Protein 3T6K (pdb70)

B-factor: mean 27.53, std 13.45, range [8.25, 126.1]

Radius of gyration: 18.32 Å; Cα contacts (8 Å, |Δi|>4): 456; chains: 2; bounding box: 43×49×42 Å

Foldseek 3Di:
DAAEEEEAAQDPVLLCLCVLSVVVVHDYHYDQALVRVVVVCVVPPHQEYEYAQPGPPHGRLVSLLVLCPDPVRVLRAYEEAEPPDPVVQVSCVVSPHPYYAYPVGDSVVSSVVVVVSSVD/DAFEEEEAAQPCVLVCLCVLVVVVVYHYHYHQALVVVVVVCVVPPGQAYEAEQQGPPHGRLVSLLVLCPDPVNVLRAYEEEEPPDPVSQVSNVVSPHPYYAYPVGDSVVSVVVVCVSSVD

Structure (mmCIF, N/CA/C/O backbone):
data_3T6K
#
_entry.id   3T6K
#
_cell.length_a   106.503
_cell.length_b   106.503
_cell.length_c   137.984
_cell.angle_alpha   90.000
_cell.angle_beta   90.000
_cell.angle_gamma   120.000
#
_symmetry.space_group_name_H-M   'P 61 2 2'
#
loop_
_entity.id
_entity.type
_entity.pdbx_description
1 polymer 'Response regulator receiver'
2 non-polymer 'SULFATE ION'
3 non-polymer 1,2-ETHANEDIOL
4 water water
#
loop_
_atom_site.group_PDB
_atom_site.id
_atom_site.type_symbol
_atom_site.label_atom_id
_atom_site.label_alt_id
_atom_site.label_comp_id
_atom_site.label_asym_id
_atom_site.label_entity_id
_atom_site.label_seq_id
_atom_site.pdbx_PDB_ins_code
_atom_site.Cartn_x
_atom_site.Cartn_y
_atom_site.Cartn_z
_atom_site.occupancy
_atom_site.B_iso_or_equiv
_atom_site.auth_seq_id
_atom_site.auth_comp_id
_atom_site.auth_asym_id
_atom_site.auth_atom_id
_atom_site.pdbx_PDB_model_num
ATOM 1 N N . LYS A 1 3 ? 18.982 20.878 73.182 1.00 50.94 2 LYS A N 1
ATOM 2 C CA . LYS A 1 3 ? 18.826 22.027 74.077 1.00 49.06 2 LYS A CA 1
ATOM 3 C C . LYS A 1 3 ? 19.697 23.228 73.610 1.00 48.58 2 LYS A C 1
ATOM 4 O O . LYS A 1 3 ? 20.810 22.995 73.129 1.00 47.73 2 LYS A O 1
ATOM 6 N N . PRO A 1 4 ? 19.216 24.503 73.727 1.00 42.12 3 PRO A N 1
ATOM 7 C CA . PRO A 1 4 ? 20.042 25.656 73.289 1.00 39.65 3 PRO A CA 1
ATOM 8 C C . PRO A 1 4 ? 21.302 25.810 74.145 1.00 37.80 3 PRO A C 1
ATOM 9 O O . PRO A 1 4 ? 21.198 25.844 75.373 1.00 35.82 3 PRO A O 1
ATOM 13 N N . HIS A 1 5 ? 22.491 25.881 73.497 1.00 30.89 4 HIS A N 1
ATOM 14 C CA A HIS A 1 5 ? 23.733 26.004 74.251 0.50 29.03 4 HIS A CA 1
ATOM 15 C CA B HIS A 1 5 ? 23.764 25.961 74.210 0.50 29.23 4 HIS A CA 1
ATOM 16 C C . HIS A 1 5 ? 24.673 27.083 73.697 1.00 27.55 4 HIS A C 1
ATOM 17 O O . HIS A 1 5 ? 25.745 27.268 74.264 1.00 24.85 4 HIS A O 1
ATOM 30 N N . THR A 1 6 ? 24.292 27.806 72.606 1.00 20.70 5 THR A N 1
ATOM 31 C CA . THR A 1 6 ? 25.195 28.828 72.028 1.00 18.96 5 THR A CA 1
ATOM 32 C C . THR A 1 6 ? 24.787 30.273 72.330 1.00 19.74 5 THR A C 1
ATOM 33 O O . THR A 1 6 ? 23.693 30.710 71.970 1.00 19.91 5 THR A O 1
ATOM 37 N N . LEU A 1 7 ? 25.714 31.023 72.940 1.00 15.32 6 LEU A N 1
ATOM 38 C CA . LEU A 1 7 ? 25.525 32.428 73.286 1.00 15.53 6 LEU A CA 1
ATOM 39 C C . LEU A 1 7 ? 26.516 33.304 72.547 1.00 20.81 6 LEU A C 1
ATOM 40 O O . LEU A 1 7 ? 27.675 32.921 72.376 1.00 21.78 6 LEU A O 1
ATOM 45 N N . LEU A 1 8 ? 26.053 34.488 72.124 1.00 16.03 7 LEU A N 1
ATOM 46 C CA . LEU A 1 8 ? 26.900 35.488 71.511 1.00 14.87 7 LEU A CA 1
ATOM 47 C C . LEU A 1 8 ? 26.910 36.726 72.385 1.00 17.65 7 LEU A C 1
ATOM 48 O O . LEU A 1 8 ? 25.887 37.399 72.545 1.00 18.33 7 LEU A O 1
ATOM 53 N N . ILE A 1 9 ? 28.063 37.006 72.968 1.00 14.07 8 ILE A N 1
ATOM 54 C CA . ILE A 1 9 ? 28.294 38.210 73.762 1.00 13.99 8 ILE A CA 1
ATOM 55 C C . ILE A 1 9 ? 28.691 39.324 72.795 1.00 18.63 8 ILE A C 1
ATOM 56 O O . ILE A 1 9 ? 29.597 39.132 71.978 1.00 18.72 8 ILE A O 1
ATOM 61 N N . VAL A 1 10 ? 28.019 40.469 72.873 1.00 15.60 9 VAL A N 1
ATOM 62 C CA . VAL A 1 10 ? 28.348 41.633 72.036 1.00 15.93 9 VAL A CA 1
ATOM 63 C C . VAL A 1 10 ? 28.792 42.711 73.010 1.00 19.44 9 VAL A C 1
ATOM 64 O O . VAL A 1 10 ? 27.963 43.315 73.697 1.00 18.20 9 VAL A O 1
ATOM 68 N N . ASP A 1 11 ? 30.109 42.860 73.155 1.00 17.49 10 ASP A N 1
ATOM 69 C CA . ASP A 1 11 ? 30.683 43.758 74.156 1.00 16.84 10 ASP A CA 1
ATOM 70 C C . ASP A 1 11 ? 32.112 44.111 73.797 1.00 20.67 10 ASP A C 1
ATOM 71 O O . ASP A 1 11 ? 32.914 43.210 73.551 1.00 20.57 10 ASP A O 1
ATOM 76 N N . ASP A 1 12 ? 32.439 45.408 73.818 1.00 17.82 11 ASP A N 1
ATOM 77 C CA . ASP A 1 12 ? 33.791 45.875 73.505 1.00 20.36 11 ASP A CA 1
ATOM 78 C C . ASP A 1 12 ? 34.687 45.890 74.755 1.00 24.75 11 ASP A C 1
ATOM 79 O O . ASP A 1 12 ? 35.902 46.013 74.628 1.00 25.35 11 ASP A O 1
ATOM 84 N N . ASP A 1 13 ? 34.090 45.778 75.959 1.00 20.49 12 ASP A N 1
ATOM 85 C CA . ASP A 1 13 ? 34.853 45.793 77.213 1.00 19.66 12 ASP A CA 1
ATOM 86 C C . ASP A 1 13 ? 35.403 44.382 77.480 1.00 22.63 12 ASP A C 1
ATOM 87 O O . ASP A 1 13 ? 34.627 43.482 77.818 1.00 19.92 12 ASP A O 1
ATOM 92 N N . ASP A 1 14 ? 36.740 44.204 77.358 1.00 19.59 13 ASP A N 1
ATOM 93 C CA . ASP A 1 14 ? 37.380 42.895 77.549 1.00 20.07 13 ASP A CA 1
ATOM 94 C C . ASP A 1 14 ? 37.236 42.366 78.951 1.00 24.04 13 ASP A C 1
ATOM 95 O O . ASP A 1 14 ? 37.016 41.166 79.104 1.00 21.50 13 ASP A O 1
ATOM 100 N N . THR A 1 15 ? 37.340 43.242 79.978 1.00 21.98 14 THR A N 1
ATOM 101 C CA . THR A 1 15 ? 37.257 42.815 81.385 1.00 22.04 14 THR A CA 1
ATOM 102 C C . THR A 1 15 ? 35.890 42.180 81.655 1.00 24.35 14 THR A C 1
ATOM 103 O O . THR A 1 15 ? 35.836 41.073 82.182 1.00 23.77 14 THR A O 1
ATOM 107 N N . VAL A 1 16 ? 34.807 42.869 81.283 1.00 20.09 15 VAL A N 1
ATOM 108 C CA . VAL A 1 16 ? 33.432 42.402 81.480 1.00 18.51 15 VAL A CA 1
ATOM 109 C C . VAL A 1 16 ? 33.151 41.153 80.592 1.00 20.67 15 VAL A C 1
ATOM 110 O O . VAL A 1 16 ? 32.609 40.163 81.091 1.00 18.31 15 VAL A O 1
ATOM 114 N N . ALA A 1 17 ? 33.514 41.208 79.301 1.00 17.75 16 ALA A N 1
ATOM 115 C CA . ALA A 1 17 ? 33.236 40.093 78.390 1.00 17.50 16 ALA A CA 1
ATOM 116 C C . ALA A 1 17 ? 33.926 38.792 78.849 1.00 18.82 16 ALA A C 1
ATOM 117 O O . ALA A 1 17 ? 33.338 37.708 78.718 1.00 17.74 16 ALA A O 1
ATOM 119 N N . GLU A 1 18 ? 35.153 38.908 79.386 1.00 17.05 17 GLU A N 1
ATOM 120 C CA . GLU A 1 18 ? 35.901 37.751 79.891 1.00 16.91 17 GLU A CA 1
ATOM 121 C C . GLU A 1 18 ? 35.210 37.147 81.108 1.00 19.53 17 GLU A C 1
ATOM 122 O O . GLU A 1 18 ? 35.080 35.935 81.180 1.00 18.83 17 GLU A O 1
ATOM 136 N N . LEU A 1 20 ? 31.944 37.474 81.984 1.00 16.15 19 LEU A N 1
ATOM 137 C CA . LEU A 1 20 ? 30.653 36.885 81.586 1.00 15.36 19 LEU A CA 1
ATOM 138 C C . LEU A 1 20 ? 30.881 35.523 80.964 1.00 16.87 19 LEU A C 1
ATOM 139 O O . LEU A 1 20 ? 30.207 34.563 81.331 1.00 16.32 19 LEU A O 1
ATOM 144 N N . GLU A 1 21 ? 31.868 35.430 80.063 1.00 13.83 20 GLU A N 1
ATOM 145 C CA . GLU A 1 21 ? 32.196 34.149 79.444 1.00 12.58 20 GLU A CA 1
ATOM 146 C C . GLU A 1 21 ? 32.653 33.125 80.486 1.00 16.83 20 GLU A C 1
ATOM 147 O O . GLU A 1 21 ? 32.232 31.986 80.401 1.00 15.96 20 GLU A O 1
ATOM 153 N N . LEU A 1 22 ? 33.469 33.507 81.473 1.00 16.37 21 LEU A N 1
ATOM 154 C CA . LEU A 1 22 ? 33.910 32.525 82.478 1.00 17.28 21 LEU A CA 1
ATOM 155 C C . LEU A 1 22 ? 32.716 31.900 83.194 1.00 18.63 21 LEU A C 1
ATOM 156 O O . LEU A 1 22 ? 32.636 30.669 83.322 1.00 17.23 21 LEU A O 1
ATOM 161 N N . VAL A 1 23 ? 31.780 32.750 83.637 1.00 15.83 22 VAL A N 1
ATOM 162 C CA . VAL A 1 23 ? 30.585 32.287 84.346 1.00 15.30 22 VAL A CA 1
ATOM 163 C C . VAL A 1 23 ? 29.734 31.396 83.412 1.00 16.99 22 VAL A C 1
ATOM 164 O O . VAL A 1 23 ? 29.330 30.297 83.819 1.00 15.10 22 VAL A O 1
ATOM 168 N N . LEU A 1 24 ? 29.488 31.852 82.171 1.00 15.42 23 LEU A N 1
ATOM 169 C CA . LEU A 1 24 ? 28.642 31.118 81.222 1.00 14.78 23 LEU A CA 1
ATOM 170 C C . LEU A 1 24 ? 29.279 29.803 80.743 1.00 17.41 23 LEU A C 1
ATOM 171 O O . LEU A 1 24 ? 28.550 28.816 80.533 1.00 15.40 23 LEU A O 1
ATOM 176 N N . ARG A 1 25 ? 30.625 29.745 80.677 1.00 14.69 24 ARG A N 1
ATOM 177 C CA . ARG A 1 25 ? 31.330 28.489 80.361 1.00 15.13 24 ARG A CA 1
ATOM 178 C C . ARG A 1 25 ? 31.108 27.502 81.495 1.00 17.17 24 ARG A C 1
ATOM 179 O O . ARG A 1 25 ? 30.888 26.319 81.256 1.00 15.70 2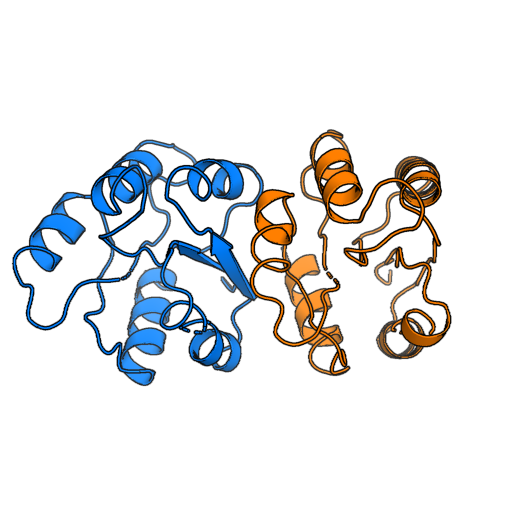4 ARG A O 1
ATOM 187 N N . GLY A 1 26 ? 31.126 28.001 82.728 1.00 15.19 25 GLY A N 1
ATOM 188 C CA . GLY A 1 26 ? 30.879 27.166 83.898 1.00 14.65 25 GLY A CA 1
ATOM 189 C C . GLY A 1 26 ? 29.481 26.567 83.862 1.00 18.78 25 GLY A C 1
ATOM 190 O O . GLY A 1 26 ? 29.273 25.449 84.333 1.00 18.87 25 GLY A O 1
ATOM 191 N N . ALA A 1 27 ? 28.518 27.303 83.268 1.00 16.23 26 ALA A N 1
ATOM 192 C CA . ALA A 1 27 ? 27.117 26.884 83.140 1.00 17.26 26 ALA A CA 1
ATOM 193 C C . ALA A 1 27 ? 26.925 25.939 81.938 1.00 19.66 26 ALA A C 1
ATOM 194 O O . ALA A 1 27 ? 25.815 25.461 81.720 1.00 19.15 26 ALA A O 1
ATOM 196 N N . GLY A 1 28 ? 28.004 25.650 81.192 1.00 16.01 27 GLY A N 1
ATOM 197 C CA . GLY A 1 28 ? 27.947 24.686 80.090 1.00 15.34 27 GLY A CA 1
ATOM 198 C C . GLY A 1 28 ? 27.720 25.238 78.696 1.00 18.81 27 GLY A C 1
ATOM 199 O O . GLY A 1 28 ? 27.702 24.469 77.737 1.00 17.72 27 GLY A O 1
ATOM 200 N N . TYR A 1 29 ? 27.629 26.566 78.555 1.00 15.89 28 TYR A N 1
ATOM 201 C CA . TYR A 1 29 ? 27.399 27.188 77.262 1.00 15.62 28 TYR A CA 1
ATOM 202 C C . TYR A 1 29 ? 28.617 27.265 76.369 1.00 19.11 28 TYR A C 1
ATOM 203 O O . TYR A 1 29 ? 29.747 27.358 76.852 1.00 16.46 28 TYR A O 1
ATOM 212 N N . GLU A 1 30 ? 28.359 27.289 75.045 1.00 17.10 29 GLU A N 1
ATOM 213 C CA . GLU A 1 30 ? 29.324 27.607 73.998 1.00 16.46 29 GLU A CA 1
ATOM 214 C C . GLU A 1 30 ? 29.231 29.133 73.874 1.00 20.00 29 GLU A C 1
ATOM 215 O O . GLU A 1 30 ? 28.139 29.670 73.631 1.00 19.76 29 GLU A O 1
ATOM 221 N N . VAL A 1 31 ? 30.332 29.831 74.133 1.00 15.59 30 VAL A N 1
ATOM 222 C CA . VAL A 1 31 ? 30.284 31.291 74.214 1.00 14.27 30 VAL A CA 1
ATOM 223 C C . VAL A 1 31 ? 31.132 31.944 73.127 1.00 19.50 30 VAL A C 1
ATOM 224 O O . VAL A 1 31 ? 32.358 31.851 73.142 1.00 19.91 30 VAL A O 1
ATOM 228 N N . ARG A 1 32 ? 30.457 32.686 72.242 1.00 15.82 31 ARG A N 1
ATOM 229 C CA . ARG A 1 32 ? 31.066 33.435 71.154 1.00 15.72 31 ARG A CA 1
ATOM 230 C C . ARG A 1 32 ? 31.125 34.902 71.556 1.00 19.40 31 ARG A C 1
ATOM 231 O O . ARG A 1 32 ? 30.380 35.323 72.440 1.00 19.90 31 ARG A O 1
ATOM 239 N N . ARG A 1 33 ? 32.018 35.677 70.934 1.00 17.50 32 ARG A N 1
ATOM 240 C CA . ARG A 1 33 ? 32.119 37.088 71.264 1.00 18.02 32 ARG A CA 1
ATOM 241 C C . ARG A 1 33 ? 32.386 37.940 70.050 1.00 19.49 32 ARG A C 1
ATOM 242 O O . ARG A 1 33 ? 33.269 37.627 69.247 1.00 17.92 32 ARG A O 1
ATOM 250 N N . ALA A 1 34 ? 31.631 39.037 69.944 1.00 17.24 33 ALA A N 1
ATOM 251 C CA . ALA A 1 34 ? 31.813 40.095 68.964 1.00 17.47 33 ALA A CA 1
ATOM 252 C C . ALA A 1 34 ? 32.074 41.394 69.755 1.00 21.34 33 ALA A C 1
ATOM 253 O O . ALA A 1 34 ? 31.556 41.550 70.861 1.00 20.16 33 ALA A O 1
ATOM 255 N N . ALA A 1 35 ? 32.898 42.293 69.217 1.00 20.10 34 ALA A N 1
ATOM 256 C CA . ALA A 1 35 ? 33.286 43.530 69.898 1.00 20.31 34 ALA A CA 1
ATOM 257 C C . ALA A 1 35 ? 32.417 44.731 69.522 1.00 25.41 34 ALA A C 1
ATOM 258 O O . ALA A 1 35 ? 32.553 45.780 70.144 1.00 26.73 34 ALA A O 1
ATOM 260 N N . SER A 1 36 ? 31.548 44.598 68.507 1.00 21.38 35 SER A N 1
ATOM 261 C CA . SER A 1 36 ? 30.666 45.687 68.061 1.00 20.73 35 SER A CA 1
ATOM 262 C C . SER A 1 36 ? 29.375 45.132 67.485 1.00 23.63 35 SER A C 1
ATOM 263 O O . SER A 1 36 ? 29.323 43.952 67.116 1.00 22.04 35 SER A O 1
ATOM 266 N N . GLY A 1 37 ? 28.365 45.996 67.371 1.00 21.71 36 GLY A N 1
ATOM 267 C CA . GLY A 1 37 ? 27.082 45.640 66.770 1.00 21.93 36 GLY A CA 1
ATOM 268 C C . GLY A 1 37 ? 27.227 45.310 65.293 1.00 26.68 36 GLY A C 1
ATOM 269 O O . GLY A 1 37 ? 26.543 44.415 64.786 1.00 26.88 36 GLY A O 1
ATOM 270 N N . GLU A 1 38 ? 28.133 46.028 64.592 1.00 23.72 37 GLU A N 1
ATOM 271 C CA . GLU A 1 38 ? 28.415 45.817 63.160 1.00 25.41 37 GLU A CA 1
ATOM 272 C C . GLU A 1 38 ? 28.997 44.420 62.947 1.00 27.44 37 GLU A C 1
ATOM 273 O O . GLU A 1 38 ? 28.571 43.709 62.033 1.00 27.25 37 GLU A O 1
ATOM 279 N N . GLU A 1 39 ? 29.957 44.019 63.794 1.00 22.82 38 GLU A N 1
ATOM 280 C CA A GLU A 1 39 ? 30.542 42.687 63.671 0.50 22.62 38 GLU A CA 1
ATOM 281 C CA B GLU A 1 39 ? 30.534 42.686 63.700 0.50 22.65 38 GLU A CA 1
ATOM 282 C C . GLU A 1 39 ? 29.513 41.631 64.093 1.00 25.90 38 GLU A C 1
ATOM 283 O O . GLU A 1 39 ? 29.421 40.596 63.435 1.00 26.13 38 GLU A O 1
ATOM 294 N N . ALA A 1 40 ? 28.712 41.904 65.155 1.00 22.58 39 ALA A N 1
ATOM 295 C CA . ALA A 1 40 ? 27.692 40.945 65.610 1.00 21.23 39 ALA A CA 1
ATOM 296 C C . ALA A 1 40 ? 26.695 40.630 64.494 1.00 26.02 39 ALA A C 1
ATOM 297 O O . ALA A 1 40 ? 26.404 39.461 64.270 1.00 25.83 39 ALA A O 1
ATOM 299 N N . LEU A 1 41 ? 26.213 41.654 63.778 1.00 24.14 40 LEU A N 1
ATOM 300 C CA . LEU A 1 41 ? 25.240 41.481 62.698 1.00 25.50 40 LEU A CA 1
ATOM 301 C C . LEU A 1 41 ? 25.774 40.557 61.603 1.00 31.86 40 LEU A C 1
ATOM 302 O O . LEU A 1 41 ? 25.072 39.618 61.223 1.00 32.46 40 LEU A O 1
ATOM 307 N N . GLN A 1 42 ? 27.037 40.750 61.181 1.00 27.37 41 GLN A N 1
ATOM 308 C CA . GLN A 1 42 ? 27.678 39.880 60.188 1.00 28.04 41 GLN A CA 1
ATOM 309 C C . GLN A 1 42 ? 27.776 38.417 60.670 1.00 30.45 41 GLN A C 1
ATOM 310 O O . GLN A 1 42 ? 27.466 37.498 59.911 1.00 31.64 41 GLN A O 1
ATOM 316 N N . GLN A 1 43 ? 28.188 38.209 61.923 1.00 24.59 42 GLN A N 1
ATOM 317 C CA . GLN A 1 43 ? 28.373 36.883 62.506 1.00 24.02 42 GLN A CA 1
ATOM 318 C C . GLN A 1 43 ? 27.061 36.121 62.739 1.00 27.17 42 GLN A C 1
ATOM 319 O O . GLN A 1 43 ? 27.023 34.910 62.532 1.00 25.41 42 GLN A O 1
ATOM 325 N N . ILE A 1 44 ? 26.015 36.812 63.207 1.00 23.67 43 ILE A N 1
ATOM 326 C CA . ILE A 1 44 ? 24.723 36.207 63.531 1.00 24.17 43 ILE A CA 1
ATOM 327 C C . ILE A 1 44 ? 24.116 35.524 62.307 1.00 30.27 43 ILE A C 1
ATOM 328 O O . ILE A 1 44 ? 23.657 34.400 62.419 1.00 30.49 43 ILE A O 1
ATOM 333 N N . TYR A 1 45 ? 24.142 36.176 61.146 1.00 27.27 44 TYR A N 1
ATOM 334 C CA . TYR A 1 45 ? 23.473 35.604 59.987 1.00 29.34 44 TYR A CA 1
ATOM 335 C C . TYR A 1 45 ? 24.356 34.575 59.264 1.00 33.67 44 TYR A C 1
ATOM 336 O O . TYR A 1 45 ? 23.829 33.778 58.496 1.00 34.25 44 TYR A O 1
ATOM 345 N N . LYS A 1 46 ? 25.637 34.465 59.640 1.00 30.45 45 LYS A N 1
ATOM 346 C CA . LYS A 1 46 ? 26.501 33.417 59.093 1.00 31.42 45 LYS A CA 1
ATOM 347 C C . LYS A 1 46 ? 26.386 32.159 59.991 1.00 33.58 45 LYS A C 1
ATOM 348 O O . LYS A 1 46 ? 26.386 31.043 59.470 1.00 33.54 45 LYS A O 1
ATOM 354 N N . ASN A 1 47 ? 26.242 32.347 61.329 1.00 27.38 46 ASN A N 1
ATOM 355 C CA . ASN A 1 47 ? 26.094 31.258 62.315 1.00 26.10 46 ASN A CA 1
ATOM 356 C C . ASN A 1 47 ? 25.192 31.712 63.438 1.00 27.37 46 ASN A C 1
ATOM 357 O O . ASN A 1 47 ? 25.644 32.392 64.359 1.00 24.51 46 ASN A O 1
ATOM 362 N N . LEU A 1 48 ? 23.898 31.376 63.329 1.00 25.41 47 LEU A N 1
ATOM 363 C CA . LEU A 1 48 ? 22.874 31.777 64.284 1.00 25.25 47 LEU A CA 1
ATOM 364 C C . LEU A 1 48 ? 23.127 31.246 65.679 1.00 27.03 47 LEU A C 1
ATOM 365 O O . LEU A 1 48 ? 23.127 30.033 65.878 1.00 27.37 47 LEU A O 1
ATOM 370 N N . PRO A 1 4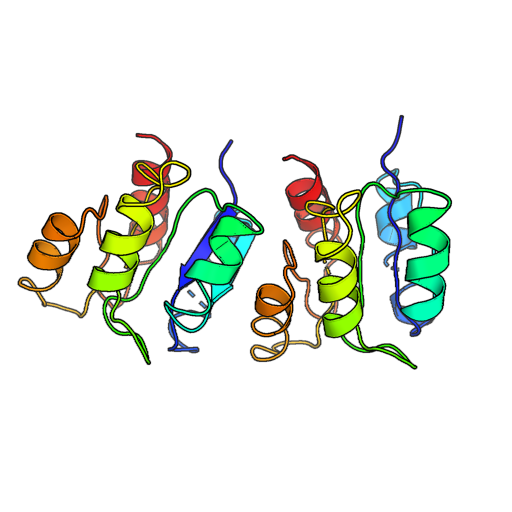9 ? 23.308 32.129 66.679 1.00 22.12 48 PRO A N 1
ATOM 371 C CA . PRO A 1 49 ? 23.434 31.631 68.057 1.00 20.30 48 PRO A CA 1
ATOM 372 C C . PRO A 1 49 ? 22.028 31.397 68.645 1.00 22.81 48 PRO A C 1
ATOM 373 O O . PRO A 1 49 ? 21.020 31.696 67.988 1.00 21.84 48 PRO A O 1
ATOM 377 N N . ASP A 1 50 ? 21.941 30.909 69.881 1.00 18.78 49 ASP A N 1
ATOM 378 C CA . ASP A 1 50 ? 20.637 30.674 70.509 1.00 18.87 49 ASP A CA 1
ATOM 379 C C . ASP A 1 50 ? 20.145 31.892 71.289 1.00 19.89 49 ASP A C 1
ATOM 380 O O . ASP A 1 50 ? 18.953 31.988 71.581 1.00 18.25 49 ASP A O 1
ATOM 385 N N . ALA A 1 51 ? 21.058 32.793 71.657 1.00 16.69 50 ALA A N 1
ATOM 386 C CA . ALA A 1 51 ? 20.763 34.044 72.381 1.00 16.41 50 ALA A CA 1
ATOM 387 C C . ALA A 1 51 ? 21.919 35.025 72.257 1.00 19.79 50 ALA A C 1
ATOM 388 O O . ALA A 1 51 ? 23.066 34.630 72.010 1.00 19.38 50 ALA A O 1
ATOM 390 N N . LEU A 1 52 ? 21.588 36.306 72.449 1.00 16.07 51 LEU A N 1
ATOM 391 C CA A LEU A 1 52 ? 22.504 37.434 72.418 0.50 16.49 51 LEU A CA 1
ATOM 392 C CA B LEU A 1 52 ? 22.542 37.418 72.456 0.50 14.34 51 LEU A CA 1
ATOM 393 C C . LEU A 1 52 ? 22.620 38.049 73.816 1.00 18.38 51 LEU A C 1
ATOM 394 O O . LEU A 1 52 ? 21.614 38.170 74.516 1.00 18.98 51 LEU A O 1
ATOM 403 N N . ILE A 1 53 ? 23.814 38.456 74.211 1.00 15.63 52 ILE A N 1
ATOM 404 C CA . ILE A 1 53 ? 24.061 39.156 75.483 1.00 15.44 52 ILE A CA 1
ATOM 405 C C . ILE A 1 53 ? 24.730 40.403 74.989 1.00 20.66 52 ILE A C 1
ATOM 406 O O . ILE A 1 53 ? 25.870 40.338 74.529 1.00 20.25 52 ILE A O 1
ATOM 411 N N . CYS A 1 54 ? 23.990 41.524 74.995 1.00 17.13 53 CYS A N 1
ATOM 412 C CA A CYS A 1 54 ? 24.454 42.738 74.370 0.70 16.72 53 CYS A CA 1
ATOM 413 C CA B CYS A 1 54 ? 24.466 42.760 74.372 0.30 17.87 53 CYS A CA 1
ATOM 414 C C . CYS A 1 54 ? 24.614 43.908 75.340 1.00 20.27 53 CYS A C 1
ATOM 415 O O . CYS A 1 54 ? 23.667 44.267 76.031 1.00 18.70 53 CYS A O 1
ATOM 420 N N . ASP A 1 55 ? 25.776 44.564 75.299 1.00 16.86 54 ASP A N 1
ATOM 421 C CA . ASP A 1 55 ? 25.986 45.780 76.082 1.00 16.75 54 ASP A CA 1
ATOM 422 C C . ASP A 1 55 ? 25.192 46.909 75.378 1.00 20.78 54 ASP A C 1
ATOM 423 O O . ASP A 1 55 ? 25.230 46.984 74.141 1.00 19.57 54 ASP A O 1
ATOM 428 N N . VAL A 1 56 ? 24.503 47.790 76.142 1.00 18.50 55 VAL A N 1
ATOM 429 C CA . VAL A 1 56 ? 23.785 48.954 75.575 1.00 19.15 55 VAL A CA 1
ATOM 430 C C . VAL A 1 56 ? 24.792 49.915 74.906 1.00 22.98 55 VAL A C 1
ATOM 431 O O . VAL A 1 56 ? 24.439 50.614 73.962 1.00 23.43 55 VAL A O 1
ATOM 435 N N . LEU A 1 57 ? 26.044 49.940 75.439 1.00 20.41 56 LEU A N 1
ATOM 436 C CA A LEU A 1 57 ? 27.148 50.770 74.953 0.60 21.16 56 LEU A CA 1
ATOM 437 C CA B LEU A 1 57 ? 27.128 50.785 74.954 0.40 21.34 56 LEU A CA 1
ATOM 438 C C . LEU A 1 57 ? 28.031 49.979 74.013 1.00 24.32 56 LEU A C 1
ATOM 439 O O . LEU A 1 57 ? 28.580 48.940 74.419 1.00 22.84 56 LEU A O 1
ATOM 448 N N . LEU A 1 58 ? 28.170 50.438 72.757 1.00 20.51 57 LEU A N 1
ATOM 449 C CA . LEU A 1 58 ? 29.020 49.741 71.774 1.00 19.59 57 LEU A CA 1
ATOM 450 C C . LEU A 1 58 ? 29.795 50.780 70.950 1.00 25.84 57 LEU A C 1
ATOM 451 O O . LEU A 1 58 ? 29.383 51.947 70.955 1.00 24.87 57 LEU A O 1
ATOM 456 N N . PRO A 1 59 ? 30.930 50.421 70.291 1.00 24.13 58 PRO A N 1
ATOM 457 C CA . PRO A 1 59 ? 31.738 51.458 69.593 1.00 25.32 58 PRO A CA 1
ATOM 458 C C . PRO A 1 59 ? 31.079 52.120 68.379 1.00 30.52 58 PRO A C 1
ATOM 459 O O . PRO A 1 59 ? 31.396 53.271 68.091 1.00 31.53 58 PRO A O 1
ATOM 463 N N . GLY A 1 60 ? 30.209 51.408 67.674 1.00 27.01 59 GLY A N 1
ATOM 464 C CA . GLY A 1 60 ? 29.504 51.976 66.524 1.00 27.74 59 GLY A CA 1
ATOM 465 C C . GLY A 1 60 ? 28.056 52.203 66.888 1.00 29.13 59 GLY A C 1
ATOM 466 O O . GLY A 1 60 ? 27.751 53.025 67.761 1.00 27.19 59 GLY A O 1
ATOM 467 N N . ILE A 1 61 ? 27.147 51.430 66.268 1.00 26.04 60 ILE A N 1
ATOM 468 C CA . ILE A 1 61 ? 25.725 51.490 66.625 1.00 24.20 60 ILE A CA 1
ATOM 469 C C . ILE A 1 61 ? 25.610 51.035 68.086 1.00 27.13 60 ILE A C 1
ATOM 470 O O . ILE A 1 61 ? 26.392 50.175 68.521 1.00 25.02 60 ILE A O 1
ATOM 475 N N . ASP A 1 62 ? 24.682 51.625 68.851 1.00 22.97 61 ASP A N 1
ATOM 476 C CA . ASP A 1 62 ? 24.544 51.219 70.254 1.00 21.32 61 ASP A CA 1
ATOM 477 C C . ASP A 1 62 ? 23.779 49.878 70.341 1.00 23.03 61 ASP A C 1
ATOM 478 O O . ASP A 1 62 ? 23.318 49.374 69.310 1.00 22.52 61 ASP A O 1
ATOM 483 N N . GLY A 1 63 ? 23.702 49.305 71.542 1.00 19.47 62 GLY A N 1
ATOM 484 C CA . GLY A 1 63 ? 23.010 48.043 71.813 1.00 18.27 62 GLY A CA 1
ATOM 485 C C . GLY A 1 63 ? 21.527 48.070 71.472 1.00 21.44 62 GLY A C 1
ATOM 486 O O . GLY A 1 63 ? 20.986 47.069 70.998 1.00 20.18 62 GLY A O 1
ATOM 487 N N . TYR A 1 64 ? 20.846 49.219 71.704 1.00 18.57 63 TYR A N 1
ATOM 488 C CA . TYR A 1 64 ? 19.418 49.359 71.371 1.00 18.55 63 TYR A CA 1
ATOM 489 C C . TYR A 1 64 ? 19.204 49.237 69.867 1.00 22.14 63 TYR A C 1
ATOM 490 O O . TYR A 1 64 ? 18.295 48.524 69.440 1.00 20.62 63 TYR A O 1
ATOM 499 N N . THR A 1 65 ? 20.095 49.871 69.065 1.00 21.88 64 THR A N 1
ATOM 500 C CA . THR A 1 65 ? 20.045 49.811 67.595 1.00 22.61 64 THR A CA 1
ATOM 501 C C . THR A 1 65 ? 20.310 48.374 67.134 1.00 24.26 64 THR A C 1
ATOM 502 O O . THR A 1 65 ? 19.584 47.858 66.274 1.00 2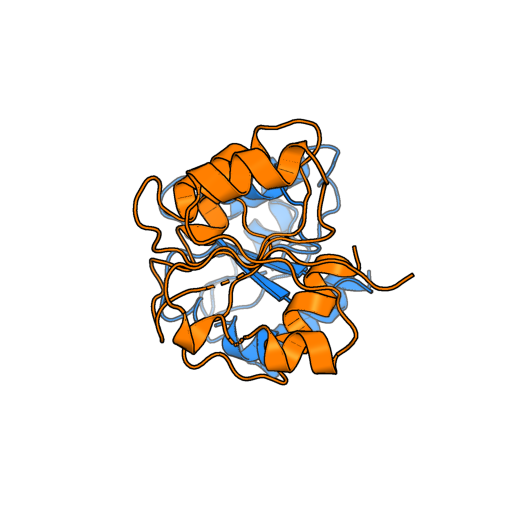2.71 64 THR A O 1
ATOM 506 N N . LEU A 1 66 ? 21.302 47.713 67.751 1.00 21.30 65 LEU A N 1
ATOM 507 C CA . LEU A 1 66 ? 21.601 46.314 67.448 1.00 20.89 65 LEU A CA 1
ATOM 508 C C . LEU A 1 66 ? 20.358 45.454 67.685 1.00 23.40 65 LEU A C 1
ATOM 509 O O . LEU A 1 66 ? 19.952 44.707 66.791 1.00 23.44 65 LEU A O 1
ATOM 514 N N . CYS A 1 67 ? 19.736 45.602 68.869 1.00 19.84 66 CYS A N 1
ATOM 515 C CA . CYS A 1 67 ? 18.529 44.860 69.246 1.00 20.27 66 CYS A CA 1
ATOM 516 C C . CYS A 1 67 ? 17.389 45.105 68.230 1.00 23.52 66 CYS A C 1
ATOM 517 O O . CYS A 1 67 ? 16.777 44.152 67.739 1.00 23.50 66 CYS A O 1
ATOM 520 N N . LYS A 1 68 ? 17.143 46.371 67.890 1.00 20.16 67 LYS A N 1
ATOM 521 C CA . LYS A 1 68 ? 16.104 46.736 66.916 1.00 20.87 67 LYS A CA 1
ATOM 522 C C . LYS A 1 68 ? 16.372 46.085 65.555 1.00 24.37 67 LYS A C 1
ATOM 523 O O . LYS A 1 68 ? 15.446 45.546 64.954 1.00 24.92 67 LYS A O 1
ATOM 529 N N . ARG A 1 69 ? 17.635 46.086 65.090 1.00 21.21 68 ARG A N 1
ATOM 530 C CA . ARG A 1 69 ? 17.970 45.498 63.782 1.00 22.08 68 ARG A CA 1
ATOM 531 C C . ARG A 1 69 ? 17.804 43.973 63.769 1.00 25.48 68 ARG A C 1
ATOM 532 O O . ARG A 1 69 ? 17.298 43.422 62.790 1.00 25.55 68 ARG A O 1
ATOM 540 N N . VAL A 1 70 ? 18.186 43.300 64.859 1.00 22.64 69 VAL A N 1
ATOM 541 C CA . VAL A 1 70 ? 18.055 41.840 64.978 1.00 22.21 69 VAL A CA 1
ATOM 542 C C . VAL A 1 70 ? 16.556 41.478 64.930 1.00 26.31 69 VAL A C 1
ATOM 543 O O . VAL A 1 70 ? 16.173 40.543 64.233 1.00 25.95 69 VAL A O 1
ATOM 547 N N . ARG A 1 71 ? 15.715 42.263 65.633 1.00 23.12 70 ARG A N 1
ATOM 548 C CA . ARG A 1 71 ? 14.262 42.079 65.686 1.00 23.05 70 ARG A CA 1
ATOM 549 C C . ARG A 1 71 ? 13.590 42.258 64.317 1.00 27.82 70 ARG A C 1
ATOM 550 O O . ARG A 1 71 ? 12.535 41.674 64.095 1.00 28.55 70 ARG A O 1
ATOM 558 N N . GLN A 1 72 ? 14.200 43.037 63.406 1.00 26.12 71 GLN A N 1
ATOM 559 C CA . GLN A 1 72 ? 13.653 43.301 62.062 1.00 27.65 71 GLN A CA 1
ATOM 560 C C . GLN A 1 72 ? 13.930 42.142 61.071 1.00 33.72 71 GLN A C 1
ATOM 561 O O . GLN A 1 72 ? 13.196 42.037 60.086 1.00 34.47 71 GLN A O 1
ATOM 567 N N . HIS A 1 73 ? 14.976 41.297 61.324 1.00 31.06 72 HIS A N 1
ATOM 568 C CA A HIS A 1 73 ? 15.325 40.157 60.467 0.50 31.95 72 HIS A CA 1
ATOM 569 C CA B HIS A 1 73 ? 15.304 40.166 60.441 0.50 32.32 72 HIS A CA 1
ATOM 570 C C . HIS A 1 73 ? 14.375 38.980 60.747 1.00 37.12 72 HIS A C 1
ATOM 571 O O . HIS A 1 73 ? 14.250 38.584 61.912 1.00 34.52 72 HIS A O 1
ATOM 584 N N . PRO A 1 74 ? 13.714 38.378 59.710 1.00 37.98 73 PRO A N 1
ATOM 585 C CA . PRO A 1 74 ? 12.792 37.249 59.978 1.00 39.25 73 PRO A CA 1
ATOM 586 C C . PRO A 1 74 ? 13.418 36.052 60.710 1.00 43.34 73 PRO A C 1
ATOM 587 O O . PRO A 1 74 ? 12.755 35.473 61.573 1.00 43.77 73 PRO A O 1
ATOM 591 N N . LEU A 1 75 ? 14.687 35.719 60.420 1.00 39.14 74 LEU A N 1
ATOM 592 C CA . LEU A 1 75 ? 15.383 34.601 61.071 1.00 39.06 74 LEU A CA 1
ATOM 593 C C . LEU A 1 75 ? 15.718 34.850 62.558 1.00 40.06 74 LEU A C 1
ATOM 594 O O . LEU A 1 75 ? 16.010 33.887 63.271 1.00 40.10 74 LEU A O 1
ATOM 599 N N . THR A 1 76 ? 15.662 36.112 63.038 1.00 33.44 75 THR A N 1
ATOM 600 C CA . THR A 1 76 ? 15.993 36.438 64.433 1.00 30.26 75 THR A CA 1
ATOM 601 C C . THR A 1 76 ? 14.911 37.300 65.103 1.00 32.34 75 THR A C 1
ATOM 602 O O . THR A 1 76 ? 15.168 37.914 66.144 1.00 29.22 75 THR A O 1
ATOM 606 N N . LYS A 1 77 ? 13.686 37.322 64.528 1.00 29.82 76 LYS A N 1
ATOM 607 C CA . LYS A 1 77 ? 12.548 38.075 65.058 1.00 29.85 76 LYS A CA 1
ATOM 608 C C . LYS A 1 77 ? 12.302 37.748 66.529 1.00 31.46 76 LYS A C 1
ATOM 609 O O . LYS A 1 77 ? 11.988 38.652 67.305 1.00 30.94 76 LYS A O 1
ATOM 615 N N . THR A 1 78 ? 12.474 36.474 66.930 1.00 26.80 77 THR A N 1
ATOM 616 C CA . THR A 1 78 ? 12.228 36.113 68.331 1.00 25.80 77 THR A CA 1
ATOM 617 C C . THR A 1 78 ? 13.513 35.609 69.018 1.00 26.72 77 THR A C 1
ATOM 618 O O . THR A 1 78 ? 13.427 34.960 70.062 1.00 25.45 77 THR A O 1
ATOM 622 N N . LEU A 1 79 ? 14.697 35.924 68.448 1.00 22.74 78 LEU A N 1
ATOM 623 C CA . LEU A 1 79 ? 15.980 35.531 69.050 1.00 21.54 78 LEU A CA 1
ATOM 624 C C . LEU A 1 79 ? 16.095 36.120 70.469 1.00 23.62 78 LEU A C 1
ATOM 625 O O . LEU A 1 79 ? 15.974 37.341 70.602 1.00 22.03 78 LEU A O 1
ATOM 630 N N . PRO A 1 80 ? 16.268 35.291 71.537 1.00 20.58 79 PRO A N 1
ATOM 631 C CA . PRO A 1 80 ? 16.359 35.860 72.896 1.00 19.77 79 PRO A CA 1
ATOM 632 C C . PRO A 1 80 ? 17.558 36.798 73.045 1.00 22.00 79 PRO A C 1
ATOM 633 O O . PRO A 1 80 ? 18.658 36.528 72.545 1.00 20.60 79 PRO A O 1
ATOM 637 N N . ILE A 1 81 ? 17.320 37.949 73.677 1.00 18.40 80 ILE A N 1
ATOM 638 C CA . ILE A 1 81 ? 18.344 38.975 73.857 1.00 16.46 80 ILE A CA 1
ATOM 639 C C . ILE A 1 81 ? 18.332 39.443 75.284 1.00 19.64 80 ILE A C 1
ATOM 640 O O . ILE A 1 81 ? 17.284 39.840 75.800 1.00 18.23 80 ILE A O 1
ATOM 645 N N . LEU A 1 82 ? 19.509 39.433 75.902 1.00 16.50 81 LEU A N 1
ATOM 646 C CA . LEU A 1 82 ? 19.729 39.952 77.240 1.00 15.95 81 LEU A CA 1
ATOM 647 C C . LEU A 1 82 ? 20.562 41.217 77.101 1.00 18.29 81 LEU A C 1
ATOM 648 O O . LEU A 1 82 ? 21.653 41.169 76.508 1.00 16.71 81 LEU A O 1
ATOM 666 N N . LEU A 1 84 ? 22.850 44.304 78.651 1.00 16.42 83 LEU A N 1
ATOM 667 C CA . LEU A 1 84 ? 23.730 44.592 79.789 1.00 16.82 83 LEU A CA 1
ATOM 668 C C . LEU A 1 84 ? 23.636 46.077 80.057 1.00 20.16 83 LEU A C 1
ATOM 669 O O . LEU A 1 84 ? 23.957 46.877 79.167 1.00 19.55 83 LEU A O 1
ATOM 674 N N . THR A 1 85 ? 23.187 46.455 81.263 1.00 17.10 84 THR A N 1
ATOM 675 C CA . THR A 1 85 ? 22.988 47.874 81.602 1.00 17.46 84 THR A CA 1
ATOM 676 C C . THR A 1 85 ? 23.903 48.339 82.759 1.00 20.46 84 THR A C 1
ATOM 677 O O . THR A 1 85 ? 24.490 47.522 83.469 1.00 19.30 84 THR A O 1
ATOM 681 N N . ALA A 1 86 ? 24.050 49.665 82.910 1.00 19.13 85 ALA A N 1
ATOM 682 C CA . ALA A 1 86 ? 24.889 50.220 83.969 1.00 20.07 85 ALA A CA 1
ATOM 683 C C . ALA A 1 86 ? 24.191 50.084 85.320 1.00 23.35 85 ALA A C 1
ATOM 684 O O . ALA A 1 86 ? 22.956 50.006 85.399 1.00 21.10 85 ALA A O 1
ATOM 686 N N . GLN A 1 87 ? 24.984 50.077 86.387 1.00 21.55 86 GLN A N 1
ATOM 687 C CA . GLN A 1 87 ? 24.455 49.992 87.738 1.00 21.05 86 GLN A CA 1
ATOM 688 C C . GLN A 1 87 ? 23.570 51.193 88.021 1.00 25.58 86 GLN A C 1
ATOM 689 O O . GLN A 1 87 ? 23.967 52.326 87.747 1.00 25.68 86 GLN A O 1
ATOM 695 N N . GLY A 1 88 ? 22.377 50.928 88.537 1.00 23.80 87 GLY A N 1
ATOM 696 C CA . GLY A 1 88 ? 21.395 51.953 88.880 1.00 25.16 87 GLY A CA 1
ATOM 697 C C . GLY A 1 88 ? 20.781 52.708 87.712 1.00 29.87 87 GLY A C 1
ATOM 698 O O . GLY A 1 88 ? 20.122 53.727 87.927 1.00 30.59 87 GLY A O 1
ATOM 699 N N . ASP A 1 89 ? 20.955 52.220 86.474 1.00 24.63 88 ASP A N 1
ATOM 700 C CA . ASP A 1 89 ? 20.424 52.923 85.299 1.00 23.33 88 ASP A CA 1
ATOM 701 C C . ASP A 1 89 ? 19.012 52.397 84.943 1.00 25.70 88 ASP A C 1
ATOM 702 O O . ASP A 1 89 ? 18.871 51.397 84.236 1.00 24.97 88 ASP A O 1
ATOM 707 N N . ILE A 1 90 ? 17.975 53.099 85.412 1.00 22.93 89 ILE A N 1
ATOM 708 C CA . ILE A 1 90 ? 16.579 52.702 85.154 1.00 22.41 89 ILE A CA 1
ATOM 709 C C . ILE A 1 90 ? 16.180 53.001 83.695 1.00 25.18 89 ILE A C 1
ATOM 710 O O . ILE A 1 90 ? 15.485 52.185 83.083 1.00 24.63 89 ILE A O 1
ATOM 715 N N . SER A 1 91 ? 16.602 54.156 83.147 1.00 22.63 90 SER A N 1
ATOM 716 C CA A SER A 1 91 ? 16.257 54.537 81.773 0.50 22.53 90 SER A CA 1
ATOM 717 C CA B SER A 1 91 ? 16.264 54.537 81.773 0.50 22.09 90 SER A CA 1
ATOM 718 C C . SER A 1 91 ? 16.740 53.480 80.775 1.00 24.88 90 SER A C 1
ATOM 719 O O . SER A 1 91 ? 16.033 53.205 79.804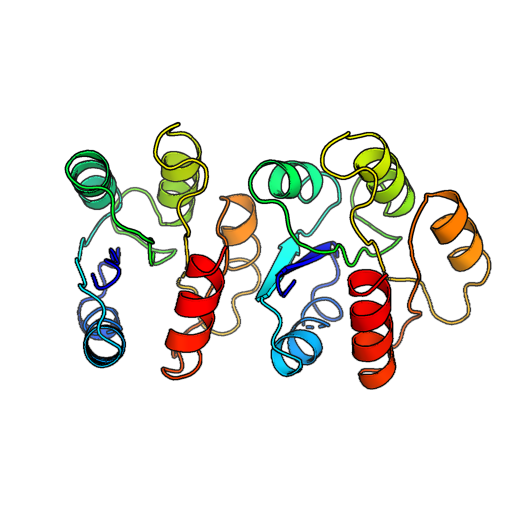 1.00 24.43 90 SER A O 1
ATOM 724 N N . ALA A 1 92 ? 17.928 52.861 81.027 1.00 20.35 91 ALA A N 1
ATOM 725 C CA . ALA A 1 92 ? 18.471 51.812 80.163 1.00 19.48 91 ALA A CA 1
ATOM 726 C C . ALA A 1 92 ? 17.576 50.553 80.162 1.00 22.19 91 ALA A C 1
ATOM 727 O O . ALA A 1 92 ? 17.421 49.930 79.101 1.00 21.13 91 ALA A O 1
ATOM 729 N N . LYS A 1 93 ? 17.002 50.169 81.336 1.00 19.77 92 LYS A N 1
ATOM 730 C CA . LYS A 1 93 ? 16.080 49.021 81.413 1.00 19.04 92 LYS A CA 1
ATOM 731 C C . LYS A 1 93 ? 14.888 49.286 80.498 1.00 20.46 92 LYS A C 1
ATOM 732 O O . LYS A 1 93 ? 14.532 48.444 79.687 1.00 18.85 92 LYS A O 1
ATOM 738 N N . ILE A 1 94 ? 14.279 50.466 80.649 1.00 17.49 93 ILE A N 1
ATOM 739 C CA . ILE A 1 94 ? 13.102 50.896 79.869 1.00 18.40 93 ILE A CA 1
ATOM 740 C C . ILE A 1 94 ? 13.432 50.876 78.366 1.00 22.09 93 ILE A C 1
ATOM 741 O O . ILE A 1 94 ? 12.671 50.298 77.585 1.00 20.99 93 ILE A O 1
ATOM 746 N N . ALA A 1 95 ? 14.556 51.509 77.969 1.00 19.37 94 ALA A N 1
ATOM 747 C CA . ALA A 1 95 ? 14.965 51.556 76.570 1.00 19.78 94 ALA A CA 1
ATOM 748 C C . ALA A 1 95 ? 15.262 50.145 76.027 1.00 20.89 94 ALA A C 1
ATOM 749 O O . ALA A 1 95 ? 14.955 49.885 74.871 1.00 19.98 94 ALA A O 1
ATOM 751 N N . GLY A 1 96 ? 15.806 49.257 76.866 1.00 17.38 95 GLY A N 1
ATOM 752 C CA . GLY A 1 96 ? 16.108 47.878 76.482 1.00 16.40 95 GLY A CA 1
ATOM 753 C C . GLY A 1 96 ? 14.840 47.138 76.100 1.00 20.08 95 GLY A C 1
ATOM 754 O O . GLY A 1 96 ? 14.773 46.514 75.036 1.00 19.15 95 GLY A O 1
ATOM 755 N N . PHE A 1 97 ? 13.791 47.250 76.942 1.00 16.03 96 PHE A N 1
ATOM 756 C CA . PHE A 1 97 ? 12.514 46.601 76.619 1.00 16.00 96 PHE A CA 1
ATOM 757 C C . PHE A 1 97 ? 11.842 47.266 75.413 1.00 19.96 96 PHE A C 1
ATOM 758 O O . PHE A 1 97 ? 11.242 46.559 74.596 1.00 21.07 96 PHE A O 1
ATOM 766 N N . GLU A 1 98 ? 11.985 48.602 75.257 1.00 16.56 97 GLU A N 1
ATOM 767 C CA . GLU A 1 98 ? 11.403 49.297 74.094 1.00 17.30 97 GLU A CA 1
ATOM 768 C C . GLU A 1 98 ? 12.061 48.809 72.799 1.00 21.95 97 GLU A C 1
ATOM 769 O O . GLU A 1 98 ? 11.384 48.682 71.789 1.00 22.04 97 GLU A O 1
ATOM 775 N N . ALA A 1 99 ? 13.369 48.498 72.851 1.00 19.89 98 ALA A N 1
ATOM 776 C CA . ALA A 1 99 ? 14.127 48.008 71.696 1.00 19.62 98 ALA A CA 1
ATOM 777 C C . ALA A 1 99 ? 13.753 46.546 71.333 1.00 23.71 98 ALA A C 1
ATOM 778 O O . ALA A 1 99 ? 14.060 46.110 70.228 1.00 25.13 98 ALA A O 1
ATOM 780 N N . GLY A 1 100 ? 13.090 45.822 72.241 1.00 19.27 99 GLY A N 1
ATOM 781 C CA . GLY A 1 100 ? 12.676 44.445 72.002 1.00 18.89 99 GLY A CA 1
ATOM 782 C C . GLY A 1 100 ? 13.448 43.383 72.764 1.00 23.10 99 GLY A C 1
ATOM 783 O O . GLY A 1 100 ? 13.262 42.191 72.506 1.00 23.25 99 GLY A O 1
ATOM 784 N N . ALA A 1 101 ? 14.311 43.789 73.720 1.00 19.54 100 ALA A N 1
ATOM 785 C CA . ALA A 1 101 ? 15.067 42.825 74.523 1.00 18.64 100 ALA A CA 1
ATOM 786 C C . ALA A 1 101 ? 14.139 41.991 75.404 1.00 20.10 100 ALA A C 1
ATOM 787 O O . ALA A 1 101 ? 13.070 42.457 75.785 1.00 18.17 100 ALA A O 1
ATOM 789 N N . ASN A 1 102 ? 14.542 40.756 75.718 1.00 17.43 101 ASN A N 1
ATOM 790 C CA . ASN A 1 102 ? 13.737 39.856 76.558 1.00 17.30 101 ASN A CA 1
ATOM 791 C C . ASN A 1 102 ? 13.915 40.167 78.043 1.00 19.65 101 ASN A C 1
ATOM 792 O O . ASN A 1 102 ? 12.987 39.999 78.834 1.00 17.24 101 ASN A O 1
ATOM 797 N N . ASP A 1 103 ? 15.121 40.574 78.427 1.00 16.46 102 ASP A N 1
ATOM 798 C CA . ASP A 1 103 ? 15.455 40.930 79.809 1.00 16.07 102 ASP A CA 1
ATOM 799 C C . ASP A 1 103 ? 16.742 41.736 79.809 1.00 18.62 102 ASP A C 1
ATOM 800 O O . ASP A 1 103 ? 17.339 41.962 78.755 1.00 18.64 102 ASP A O 1
ATOM 805 N N . TYR A 1 104 ? 17.165 42.180 80.985 1.00 16.19 103 TYR A N 1
ATOM 806 C CA . TYR A 1 104 ? 18.419 42.91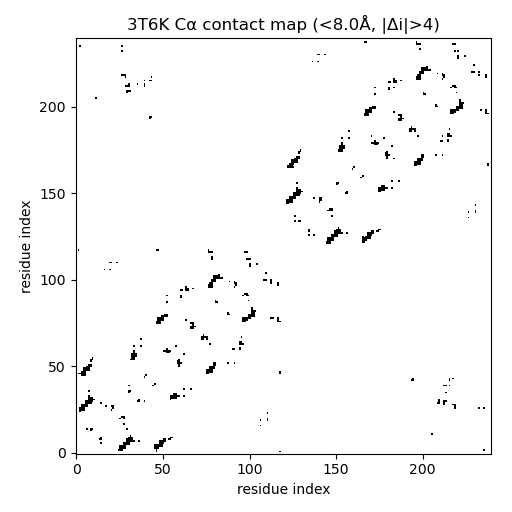4 81.130 1.00 16.03 103 TYR A CA 1
ATOM 807 C C . TYR A 1 104 ? 19.129 42.369 82.354 1.00 19.72 103 TYR A C 1
ATOM 808 O O . TYR A 1 104 ? 18.527 41.636 83.147 1.00 18.53 103 TYR A O 1
ATOM 817 N N . LEU A 1 105 ? 20.383 42.772 82.533 1.00 16.40 104 LEU A N 1
ATOM 818 C CA . LEU A 1 105 ? 21.160 42.500 83.740 1.00 16.80 104 LEU A CA 1
ATOM 819 C C . LEU A 1 105 ? 22.060 43.689 83.968 1.00 19.15 104 LEU A C 1
ATOM 820 O O . LEU A 1 105 ? 22.777 44.109 83.059 1.00 17.79 104 LEU A O 1
ATOM 825 N N . ALA A 1 106 ? 21.983 44.267 85.161 1.00 17.30 105 ALA A N 1
ATOM 826 C CA . ALA A 1 106 ? 22.768 45.444 85.498 1.00 17.89 105 ALA A CA 1
ATOM 827 C C . ALA A 1 106 ? 24.139 45.073 86.072 1.00 21.56 105 ALA A C 1
ATOM 828 O O . ALA A 1 106 ? 24.273 44.100 86.820 1.00 19.56 105 ALA A O 1
ATOM 830 N N . LYS A 1 107 ? 25.147 45.897 85.762 1.00 19.29 106 LYS A N 1
ATOM 831 C CA . LYS A 1 107 ? 26.504 45.781 86.303 1.00 19.88 106 LYS A CA 1
ATOM 832 C C . LYS A 1 107 ? 26.409 45.899 87.834 1.00 24.00 106 LYS A C 1
ATOM 833 O O . LYS A 1 107 ? 25.544 46.653 88.300 1.00 23.05 106 LYS A O 1
ATOM 839 N N . PRO A 1 108 ? 27.136 45.108 88.666 1.00 24.00 107 PRO A N 1
ATOM 840 C CA . PRO A 1 108 ? 28.294 44.248 88.362 1.00 24.08 107 PRO A CA 1
ATOM 841 C C . PRO A 1 108 ? 28.001 42.812 87.896 1.00 27.48 107 PRO A C 1
ATOM 842 O O . PRO A 1 108 ? 28.933 42.014 87.831 1.00 28.59 107 PRO A O 1
ATOM 846 N N . PHE A 1 109 ? 26.768 42.513 87.462 1.00 23.14 108 PHE A N 1
ATOM 847 C CA . PHE A 1 109 ? 26.385 41.227 86.851 1.00 21.10 108 PHE A CA 1
ATOM 848 C C . PHE A 1 109 ? 26.578 40.033 87.804 1.00 25.02 108 PHE A C 1
ATOM 849 O O . PHE A 1 109 ? 27.413 39.167 87.546 1.00 25.59 108 PHE A O 1
ATOM 857 N N . GLU A 1 110 ? 25.770 39.971 88.873 1.00 18.97 109 GLU A N 1
ATOM 858 C CA . GLU A 1 110 ? 25.797 38.884 89.857 1.00 18.26 109 GLU A CA 1
ATOM 859 C C . GLU A 1 110 ? 25.757 37.507 89.097 1.00 20.40 109 GLU A C 1
ATOM 860 O O . GLU A 1 110 ? 24.876 37.295 88.269 1.00 19.34 109 GLU A O 1
ATOM 866 N N . PRO A 1 111 ? 26.770 36.632 89.292 1.00 17.96 110 PRO A N 1
ATOM 867 C CA . PRO A 1 111 ? 26.872 35.414 88.460 1.00 17.79 110 PRO A CA 1
ATOM 868 C C . PRO A 1 111 ? 25.648 34.501 88.502 1.00 20.56 110 PRO A C 1
ATOM 869 O O . PRO A 1 111 ? 25.226 34.053 87.437 1.00 18.64 110 PRO A O 1
ATOM 873 N N . GLN A 1 112 ? 25.049 34.249 89.683 1.00 19.08 111 GLN A N 1
ATOM 874 C CA . GLN A 1 112 ? 23.854 33.389 89.681 1.00 19.09 111 GLN A CA 1
ATOM 875 C C . GLN A 1 112 ? 22.680 34.071 88.957 1.00 20.84 111 GLN A C 1
ATOM 876 O O . GLN A 1 112 ? 21.905 33.383 88.279 1.00 18.26 111 GLN A O 1
ATOM 882 N N . GLU A 1 113 ? 22.583 35.417 89.040 1.00 19.17 112 GLU A N 1
ATOM 883 C CA . GLU A 1 113 ? 21.520 36.163 88.348 1.00 19.08 112 GLU A CA 1
ATOM 884 C C . GLU A 1 113 ? 21.689 36.072 86.842 1.00 20.91 112 GLU A C 1
ATOM 885 O O . GLU A 1 113 ? 20.696 35.915 86.122 1.00 20.24 112 GLU A O 1
ATOM 891 N N . LEU A 1 114 ? 22.948 36.182 86.359 1.00 16.82 113 LEU A N 1
ATOM 892 C CA . LEU A 1 114 ? 23.272 36.035 84.936 1.00 16.01 113 LEU A CA 1
ATOM 893 C C . LEU A 1 114 ? 22.798 34.666 84.411 1.00 19.20 113 LEU A C 1
ATOM 894 O O . LEU A 1 114 ? 22.090 34.596 83.405 1.00 18.25 113 LEU A O 1
ATOM 899 N N . VAL A 1 115 ? 23.160 33.588 85.125 1.00 16.49 114 VAL A N 1
ATOM 900 C CA . VAL A 1 115 ? 22.807 32.213 84.725 1.00 15.84 114 VAL A CA 1
ATOM 901 C C . VAL A 1 115 ? 21.275 32.041 84.709 1.00 20.24 114 VAL A C 1
ATOM 902 O O . VAL A 1 115 ? 20.727 31.495 83.744 1.00 18.85 114 VAL A O 1
ATOM 906 N N . TYR A 1 116 ? 20.604 32.565 85.735 1.00 17.03 115 TYR A N 1
ATOM 907 C CA . TYR A 1 116 ? 19.154 32.499 85.889 1.00 17.84 115 TYR A CA 1
ATOM 908 C C . TYR A 1 116 ? 18.432 33.211 84.734 1.00 20.24 115 TYR A C 1
ATOM 909 O O . TYR A 1 116 ? 17.521 32.632 84.134 1.00 20.88 115 TYR A O 1
ATOM 918 N N . ARG A 1 117 ? 18.829 34.452 84.432 1.00 15.03 116 ARG A N 1
ATOM 919 C CA . ARG A 1 117 ? 18.156 35.257 83.406 1.00 16.77 116 ARG A CA 1
ATOM 920 C C . ARG A 1 117 ? 18.397 34.722 82.005 1.00 19.61 116 ARG A C 1
ATOM 921 O O . ARG A 1 117 ? 17.458 34.718 81.207 1.00 19.91 116 ARG A O 1
ATOM 929 N N . VAL A 1 118 ? 19.606 34.198 81.728 1.00 16.09 117 VAL A N 1
ATOM 930 C CA . VAL A 1 118 ? 19.928 33.578 80.435 1.00 15.66 117 VAL A CA 1
ATOM 931 C C . VAL A 1 118 ? 19.070 32.313 80.259 1.00 19.57 117 VAL A C 1
ATOM 932 O O . VAL A 1 118 ? 18.429 32.134 79.210 1.00 18.52 117 VAL A O 1
ATOM 936 N N . LYS A 1 119 ? 19.037 31.450 81.293 1.00 17.18 118 LYS A N 1
ATOM 937 C CA . LYS A 1 119 ? 18.201 30.252 81.282 1.00 18.15 118 LYS A CA 1
ATOM 938 C C . LYS A 1 119 ? 16.729 30.608 80.972 1.00 22.55 118 LYS A C 1
ATOM 939 O O . LYS A 1 119 ? 16.093 29.955 80.140 1.00 23.07 118 LYS A O 1
ATOM 945 N N . ASN A 1 120 ? 16.189 31.633 81.654 1.00 19.16 119 ASN A N 1
ATOM 946 C CA . ASN A 1 120 ? 14.781 31.994 81.526 1.00 19.01 119 ASN A CA 1
ATOM 947 C C . ASN A 1 120 ? 14.428 32.569 80.155 1.00 22.98 119 ASN A C 1
ATOM 948 O O . ASN A 1 120 ? 13.354 32.252 79.652 1.00 23.76 119 ASN A O 1
ATOM 953 N N . ILE A 1 121 ? 15.311 33.373 79.535 1.00 19.31 120 ILE A N 1
ATOM 954 C CA . ILE A 1 121 ? 15.006 33.925 78.204 1.00 19.53 120 ILE A CA 1
ATOM 955 C C . ILE A 1 121 ? 15.142 32.813 77.138 1.00 22.98 120 ILE A C 1
ATOM 956 O O . ILE A 1 121 ? 14.561 32.941 76.074 1.00 22.56 120 ILE A O 1
ATOM 961 N N . LEU A 1 122 ? 15.926 31.758 77.411 1.00 20.88 121 LEU A N 1
ATOM 962 C CA . LEU A 1 122 ? 16.102 30.644 76.474 1.00 22.87 121 LEU A CA 1
ATOM 963 C C . LEU A 1 122 ? 14.949 29.654 76.574 1.00 33.92 121 LEU A C 1
ATOM 964 O O . LEU A 1 122 ? 14.621 29.006 75.586 1.00 35.09 121 LEU A O 1
ATOM 969 N N . ALA A 1 123 ? 14.352 29.521 77.773 1.00 34.80 122 ALA A N 1
ATOM 970 C CA . ALA A 1 123 ? 13.262 28.584 78.049 1.00 37.70 122 ALA A CA 1
ATOM 971 C C . ALA A 1 123 ? 11.952 29.042 77.418 1.00 45.88 122 ALA A C 1
ATOM 972 O O . ALA A 1 123 ? 11.272 28.228 76.797 1.00 47.44 122 ALA A O 1
ATOM 974 N N . ARG A 1 124 ? 11.610 30.346 77.580 1.00 44.13 123 ARG A N 1
ATOM 975 C CA . ARG A 1 124 ? 10.383 30.979 77.081 1.00 83.60 123 ARG A CA 1
ATOM 976 C C . ARG A 1 124 ? 10.289 30.920 75.555 1.00 119.60 123 ARG A C 1
ATOM 977 O O . ARG A 1 124 ? 9.460 30.181 75.024 1.00 84.67 123 ARG A O 1
ATOM 979 N N . LYS B 1 3 ? 27.843 5.450 62.354 1.00 51.27 2 LYS B N 1
ATOM 980 C CA . LYS B 1 3 ? 29.167 5.770 61.819 1.00 49.45 2 LYS B CA 1
ATOM 981 C C . LYS B 1 3 ? 29.834 6.868 62.653 1.00 48.50 2 LYS B C 1
ATOM 982 O O . LYS B 1 3 ? 29.166 7.856 62.992 1.00 49.14 2 LYS B O 1
ATOM 984 N N . PRO B 1 4 ? 31.143 6.737 62.991 1.00 39.47 3 PRO B N 1
ATOM 985 C CA . PRO B 1 4 ? 31.795 7.799 63.782 1.00 35.46 3 PRO B CA 1
ATOM 986 C C . PRO B 1 4 ? 31.971 9.087 62.985 1.00 33.08 3 PRO B C 1
ATOM 987 O O . PRO B 1 4 ? 32.054 9.038 61.756 1.00 31.49 3 PRO B O 1
ATOM 991 N N . HIS B 1 5 ? 32.077 10.224 63.684 1.00 26.02 4 HIS B N 1
ATOM 992 C CA . HIS B 1 5 ? 32.307 11.503 63.029 1.00 26.01 4 HIS B CA 1
ATOM 993 C C . HIS B 1 5 ? 33.768 11.617 62.620 1.00 27.50 4 HIS B C 1
ATOM 994 O O . HIS B 1 5 ? 34.648 11.053 63.279 1.00 25.94 4 HIS B O 1
ATOM 1001 N N . THR B 1 6 ? 34.015 12.369 61.549 1.00 23.99 5 THR B N 1
ATOM 1002 C CA . THR B 1 6 ? 35.358 12.606 61.032 1.00 22.91 5 THR B CA 1
ATOM 1003 C C . THR B 1 6 ? 35.746 14.050 61.300 1.00 24.42 5 THR B C 1
ATOM 1004 O O . THR B 1 6 ? 34.938 14.971 61.120 1.00 23.57 5 THR B O 1
ATOM 1008 N N . LEU B 1 7 ? 36.989 14.246 61.722 1.00 19.67 6 LEU B N 1
ATOM 1009 C CA . LEU B 1 7 ? 37.526 15.571 62.013 1.00 18.52 6 LEU B CA 1
ATOM 1010 C C . LEU B 1 7 ? 38.782 15.807 61.219 1.00 23.34 6 LEU B C 1
ATOM 1011 O O . LEU B 1 7 ? 39.603 14.889 61.096 1.00 23.79 6 LEU B O 1
ATOM 1016 N N . LEU B 1 8 ? 38.952 17.029 60.703 1.00 17.12 7 LEU B N 1
ATOM 1017 C CA . LEU B 1 8 ? 40.198 17.404 60.047 1.00 15.61 7 LEU B CA 1
ATOM 1018 C C . LEU B 1 8 ? 40.924 18.424 60.943 1.00 18.39 7 LEU B C 1
ATOM 1019 O O . LEU B 1 8 ? 40.383 19.508 61.219 1.00 16.52 7 LEU B O 1
ATOM 1024 N N . ILE B 1 9 ? 42.112 18.038 61.440 1.00 15.00 8 ILE B N 1
ATOM 1025 C CA . ILE B 1 9 ? 42.977 18.906 62.248 1.00 13.27 8 ILE B CA 1
ATOM 1026 C C . ILE B 1 9 ? 43.975 19.598 61.307 1.00 16.97 8 ILE B C 1
ATOM 1027 O O . ILE B 1 9 ? 44.797 18.926 60.676 1.00 16.82 8 ILE B O 1
ATOM 1032 N N . VAL B 1 10 ? 43.893 20.920 61.215 1.00 13.82 9 VAL B N 1
ATOM 1033 C CA . VAL B 1 10 ? 44.788 21.731 60.352 1.00 13.01 9 VAL B CA 1
ATOM 1034 C C . VAL B 1 10 ? 45.734 22.451 61.281 1.00 15.88 9 VAL B C 1
ATOM 1035 O O . VAL B 1 10 ? 45.351 23.403 61.974 1.00 16.02 9 VAL B O 1
ATOM 1039 N N . ASP B 1 11 ? 46.966 21.944 61.341 1.00 13.33 10 ASP B N 1
ATOM 1040 C CA . ASP B 1 11 ? 47.970 22.423 62.295 1.00 14.24 10 ASP B CA 1
ATOM 1041 C C . ASP B 1 11 ? 49.338 21.956 61.853 1.00 18.19 10 ASP B C 1
ATOM 1042 O O . ASP B 1 11 ? 49.516 20.769 61.597 1.00 18.50 10 ASP B O 1
ATOM 1047 N N . ASP B 1 12 ? 50.305 22.880 61.773 1.00 14.53 11 ASP B N 1
ATOM 1048 C CA . ASP B 1 12 ? 51.666 22.549 61.357 1.00 15.42 11 ASP B CA 1
ATOM 1049 C C . ASP B 1 12 ? 52.560 22.169 62.548 1.00 20.00 11 ASP B C 1
ATOM 1050 O O . ASP B 1 12 ? 53.709 21.754 62.347 1.00 21.53 11 ASP B O 1
ATOM 1055 N N . ASP B 1 13 ? 52.051 22.327 63.787 1.00 15.20 12 ASP B N 1
ATOM 1056 C CA . ASP B 1 13 ? 52.800 21.967 64.992 1.00 15.19 12 ASP B CA 1
ATOM 1057 C C . ASP B 1 13 ? 52.526 20.486 65.268 1.00 19.54 12 ASP B C 1
ATOM 1058 O O . ASP B 1 13 ? 51.475 20.136 65.818 1.00 17.91 12 ASP B O 1
ATOM 1063 N N . ASP B 1 14 ? 53.451 19.621 64.845 1.00 18.28 13 ASP B N 1
ATOM 1064 C CA . ASP B 1 14 ? 53.276 18.161 64.910 1.00 18.74 13 ASP B CA 1
ATOM 1065 C C . ASP B 1 14 ? 53.014 17.645 66.326 1.00 22.89 13 ASP B C 1
ATOM 1066 O O . ASP B 1 14 ? 52.132 16.811 66.506 1.00 21.98 13 ASP B O 1
ATOM 1071 N N . THR B 1 15 ? 53.721 18.169 67.313 1.00 21.13 14 THR B N 1
ATOM 1072 C CA . THR B 1 15 ? 53.598 17.747 68.713 1.00 22.20 14 THR B CA 1
ATOM 1073 C C . THR B 1 15 ? 52.208 18.051 69.275 1.00 22.44 14 THR B C 1
ATOM 1074 O O . THR B 1 15 ? 51.574 17.161 69.853 1.00 20.67 14 THR B O 1
ATOM 1078 N N . VAL B 1 16 ? 51.735 19.284 69.087 1.00 19.69 15 VAL B N 1
ATOM 1079 C CA . VAL B 1 16 ? 50.435 19.709 69.585 1.00 19.20 15 VAL B CA 1
ATOM 1080 C C . VAL B 1 16 ? 49.316 18.930 68.856 1.00 20.56 15 VAL B C 1
ATOM 1081 O O . VAL B 1 16 ? 48.442 18.387 69.513 1.00 18.83 15 VAL B O 1
ATOM 1085 N N . ALA B 1 17 ? 49.356 18.872 67.519 1.00 16.86 16 ALA B N 1
ATOM 1086 C CA . ALA B 1 17 ? 48.305 18.183 66.747 1.00 16.79 16 ALA B CA 1
ATOM 1087 C C . ALA B 1 17 ? 48.287 16.655 67.047 1.00 18.87 16 ALA B C 1
ATOM 1088 O O . ALA B 1 17 ? 47.222 16.049 67.018 1.00 17.94 16 ALA B O 1
ATOM 1090 N N . GLU B 1 18 ? 49.448 16.051 67.362 1.00 15.86 17 GLU B N 1
ATOM 1091 C CA . GLU B 1 18 ? 49.522 14.624 67.725 1.00 16.53 17 GLU B CA 1
ATOM 1092 C C . GLU B 1 18 ? 48.742 14.413 69.035 1.00 19.39 17 GLU B C 1
ATOM 1093 O O . GLU B 1 18 ? 47.963 13.471 69.144 1.00 18.13 17 GLU B O 1
ATOM 1107 N N . LEU B 1 20 ? 46.293 16.363 70.254 1.00 14.36 19 LEU B N 1
ATOM 1108 C CA . LEU B 1 20 ? 44.865 16.542 69.957 1.00 14.18 19 LEU B CA 1
ATOM 1109 C C . LEU B 1 20 ? 44.296 15.276 69.317 1.00 16.73 19 LEU B C 1
ATOM 1110 O O . LEU B 1 20 ? 43.207 14.832 69.683 1.00 16.03 19 LEU B O 1
ATOM 1115 N N . GLU B 1 21 ? 45.041 14.711 68.353 1.00 13.45 20 GLU B N 1
ATOM 1116 C CA . GLU B 1 21 ? 44.609 13.510 67.647 1.00 12.89 20 GLU B CA 1
ATOM 1117 C C . GLU B 1 21 ? 44.469 12.332 68.615 1.00 16.82 20 GLU B C 1
ATOM 1118 O O . GLU B 1 21 ? 43.463 11.614 68.529 1.00 16.72 20 GLU B O 1
ATOM 1124 N N . LEU B 1 22 ? 45.429 12.156 69.559 1.00 15.65 21 LEU B N 1
ATOM 1125 C CA . LEU B 1 22 ? 45.351 11.044 70.517 1.00 17.25 21 LEU B CA 1
ATOM 1126 C C . LEU B 1 22 ? 44.064 11.146 71.343 1.00 19.37 21 LEU B C 1
ATOM 1127 O O . LEU B 1 22 ? 43.347 10.152 71.511 1.00 17.80 21 LEU B O 1
ATOM 1132 N N . VAL B 1 23 ? 43.764 12.357 71.847 1.00 15.99 22 VAL B N 1
ATOM 1133 C CA . VAL B 1 23 ? 42.553 12.570 72.656 1.00 16.18 22 VAL B CA 1
ATOM 1134 C C . VAL B 1 23 ? 41.285 12.261 71.835 1.00 18.60 22 VAL B C 1
ATOM 1135 O O . VAL B 1 23 ? 40.395 11.551 72.324 1.00 17.19 22 VAL B O 1
ATOM 1139 N N . LEU B 1 24 ? 41.219 12.785 70.603 1.00 14.81 23 LEU B N 1
ATOM 1140 C CA . LEU B 1 24 ? 40.030 12.642 69.755 1.00 15.78 23 LEU B CA 1
ATOM 1141 C C . LEU B 1 24 ? 39.847 11.232 69.233 1.00 20.13 23 LEU B C 1
ATOM 1142 O O . LEU B 1 24 ? 38.698 10.792 69.175 1.00 20.53 23 LEU B O 1
ATOM 1147 N N . ARG B 1 25 ? 40.947 10.491 68.945 1.00 17.27 24 ARG B N 1
ATOM 1148 C CA . ARG B 1 25 ? 40.864 9.070 68.552 1.00 18.10 24 ARG B CA 1
ATOM 1149 C C . ARG B 1 25 ? 40.320 8.266 69.722 1.00 23.97 24 ARG B C 1
ATOM 1150 O O . ARG B 1 25 ? 39.509 7.357 69.529 1.00 24.68 24 ARG B O 1
ATOM 1158 N N . GLY B 1 26 ? 40.746 8.640 70.931 1.00 19.90 25 GLY B N 1
ATOM 1159 C CA . GLY B 1 26 ? 40.284 8.006 72.160 1.00 20.42 25 GLY B CA 1
ATOM 1160 C C . GLY B 1 26 ? 38.782 8.160 72.309 1.00 26.12 25 GLY B C 1
ATOM 1161 O O . GLY B 1 26 ? 38.116 7.247 72.803 1.00 25.35 25 GLY B O 1
ATOM 1162 N N . ALA B 1 27 ? 38.244 9.320 71.851 1.00 25.12 26 ALA B N 1
ATOM 1163 C CA . ALA B 1 27 ? 36.813 9.654 71.868 1.00 26.42 26 ALA B CA 1
ATOM 1164 C C . ALA B 1 27 ? 36.039 9.014 70.687 1.00 31.63 26 ALA B C 1
ATOM 1165 O O . ALA B 1 27 ? 34.842 9.233 70.574 1.00 35.31 26 ALA B O 1
ATOM 1167 N N . GLY B 1 28 ? 36.707 8.206 69.862 1.00 26.56 27 GLY B N 1
ATOM 1168 C CA . GLY B 1 28 ? 36.082 7.489 68.749 1.00 26.69 27 GLY B CA 1
ATOM 1169 C C . GLY B 1 28 ? 36.050 8.174 67.393 1.00 29.07 27 GLY B C 1
ATOM 1170 O O . GLY B 1 28 ? 35.569 7.587 66.415 1.00 29.47 27 GLY B O 1
ATOM 1171 N N . TYR B 1 29 ? 36.593 9.401 67.293 1.00 22.25 28 TYR B N 1
ATOM 1172 C CA . TYR B 1 29 ? 36.590 10.107 66.012 1.00 21.22 28 TYR B CA 1
ATOM 1173 C C . TYR B 1 29 ? 37.588 9.583 65.036 1.00 25.46 28 TYR B C 1
ATOM 1174 O O . TYR B 1 29 ? 38.652 9.113 65.451 1.00 26.23 28 TYR B O 1
ATOM 1183 N N . GLU B 1 30 ? 37.263 9.695 63.733 1.00 23.18 29 GLU B N 1
ATOM 1184 C CA A GLU B 1 30 ? 38.201 9.412 62.638 0.50 23.67 29 GLU B CA 1
ATOM 1185 C CA B GLU B 1 30 ? 38.249 9.389 62.716 0.50 23.54 29 GLU B CA 1
ATOM 1186 C C . GLU B 1 30 ? 38.938 10.731 62.436 1.00 26.90 29 GLU B C 1
ATOM 1187 O O . GLU B 1 30 ? 38.283 11.742 62.165 1.00 28.98 29 GLU B O 1
ATOM 1198 N N . VAL B 1 31 ? 40.237 10.776 62.653 1.00 20.53 30 VAL B N 1
ATOM 1199 C CA . VAL B 1 31 ? 40.951 12.045 62.551 1.00 19.22 30 VAL B CA 1
ATOM 1200 C C . VAL B 1 31 ? 41.851 12.093 61.335 1.00 24.87 30 VAL B C 1
ATOM 1201 O O . VAL B 1 31 ? 42.645 11.176 61.113 1.00 26.93 30 VAL B O 1
ATOM 1205 N N . ARG B 1 32 ? 41.708 13.180 60.559 1.00 17.82 31 ARG B N 1
ATOM 1206 C CA A ARG B 1 32 ? 42.525 13.465 59.378 0.50 17.35 31 ARG B CA 1
ATOM 1207 C CA B ARG B 1 32 ? 42.531 13.458 59.383 0.50 17.33 31 ARG B CA 1
ATOM 1208 C C . ARG B 1 32 ? 43.445 14.624 59.748 1.00 19.44 31 ARG B C 1
ATOM 1209 O O . ARG B 1 32 ? 43.111 15.402 60.649 1.00 18.99 31 ARG B O 1
ATOM 1224 N N . ARG B 1 33 ? 44.607 14.723 59.111 1.00 16.08 32 ARG B N 1
ATOM 1225 C CA . ARG B 1 33 ? 45.546 15.791 59.459 1.00 15.88 32 ARG B CA 1
ATOM 1226 C C . ARG B 1 33 ? 46.110 16.488 58.241 1.00 19.18 32 ARG B C 1
ATOM 1227 O O . ARG B 1 33 ? 46.543 15.820 57.296 1.00 18.19 32 ARG B O 1
ATOM 1235 N N . ALA B 1 34 ? 46.146 17.830 58.283 1.00 15.86 33 ALA B N 1
ATOM 1236 C CA . ALA B 1 34 ? 46.775 18.654 57.240 1.00 15.89 33 ALA B CA 1
ATOM 1237 C C . ALA B 1 34 ? 47.680 19.660 57.931 1.00 19.08 33 ALA B C 1
ATOM 1238 O O . ALA B 1 34 ? 47.387 20.049 59.059 1.00 18.16 33 ALA B O 1
ATOM 1240 N N . ALA B 1 35 ? 48.784 20.061 57.281 1.00 16.81 34 ALA B N 1
ATOM 1241 C CA . ALA B 1 35 ? 49.761 20.953 57.914 1.00 17.17 34 ALA B CA 1
ATOM 1242 C C . ALA B 1 35 ? 49.654 22.408 57.408 1.00 21.21 34 ALA B C 1
ATOM 1243 O O . ALA B 1 35 ? 50.383 23.264 57.885 1.00 20.78 34 ALA B O 1
ATOM 1245 N N . SER B 1 36 ? 48.763 22.680 56.454 1.00 16.85 35 SER B N 1
ATOM 1246 C CA . SER B 1 36 ? 48.607 24.028 55.890 1.00 15.82 35 SER B CA 1
ATOM 1247 C C . SER B 1 36 ? 47.188 24.257 55.463 1.00 17.71 35 SER B C 1
ATOM 1248 O O . SER B 1 36 ? 46.451 23.294 55.203 1.00 15.89 35 SER B O 1
ATOM 1251 N N . GLY B 1 37 ? 46.814 25.535 55.365 1.00 15.19 36 GLY B N 1
ATOM 1252 C CA . GLY B 1 37 ? 45.489 25.898 54.889 1.00 14.83 36 GLY B CA 1
ATOM 1253 C C . GLY B 1 37 ? 45.302 25.517 53.431 1.00 19.15 36 GLY B C 1
ATOM 1254 O O . GLY B 1 37 ? 44.205 25.113 53.038 1.00 18.90 36 GLY B O 1
ATOM 1255 N N . GLU B 1 38 ? 46.383 25.615 52.615 1.00 16.10 37 GLU B N 1
ATOM 1256 C CA . GLU B 1 38 ? 46.348 25.266 51.188 1.00 15.85 37 GLU B CA 1
ATOM 1257 C C . GLU B 1 38 ? 46.022 23.773 51.013 1.00 20.68 37 GLU B C 1
ATOM 1258 O O . GLU B 1 38 ? 45.163 23.424 50.201 1.00 20.45 37 GLU B O 1
ATOM 1264 N N . GLU B 1 39 ? 46.680 22.905 51.801 1.00 17.73 38 GLU B N 1
ATOM 1265 C CA . GLU B 1 39 ? 46.418 21.463 51.754 1.00 18.37 38 GLU B CA 1
ATOM 1266 C C . GLU B 1 39 ? 45.043 21.126 52.303 1.00 20.71 38 GLU B C 1
ATOM 1267 O O . GLU B 1 39 ? 44.382 20.250 51.757 1.00 20.39 38 GLU B O 1
ATOM 1273 N N . ALA B 1 40 ? 44.607 21.825 53.373 1.00 16.01 39 ALA B N 1
ATOM 1274 C CA . ALA B 1 40 ? 43.296 21.596 53.971 1.00 15.67 39 ALA B CA 1
ATOM 1275 C C . ALA B 1 40 ? 42.194 21.852 52.938 1.00 21.84 39 ALA B C 1
ATOM 1276 O O . ALA B 1 40 ? 41.297 21.033 52.802 1.00 21.75 39 ALA B O 1
ATOM 1278 N N . LEU B 1 41 ? 42.276 22.972 52.201 1.00 19.40 40 LEU B N 1
ATOM 1279 C CA . LEU B 1 41 ? 41.271 23.307 51.189 1.00 19.76 40 LEU B CA 1
ATOM 1280 C C . LEU B 1 41 ? 41.188 22.236 50.102 1.00 23.40 40 LEU B C 1
ATOM 1281 O O . LEU B 1 41 ? 40.079 21.865 49.725 1.00 24.15 40 LEU B O 1
ATOM 1286 N N . GLN B 1 42 ? 42.333 21.675 49.671 1.00 20.30 41 GLN B N 1
ATOM 1287 C CA . GLN B 1 42 ? 42.345 20.589 48.680 1.00 21.30 41 GLN B CA 1
ATOM 1288 C C . GLN B 1 42 ? 41.644 19.351 49.239 1.00 24.62 41 GLN B C 1
ATOM 1289 O O . GLN B 1 42 ? 40.824 18.743 48.550 1.00 24.95 41 GLN B O 1
ATOM 1295 N N . GLN B 1 43 ? 41.969 18.993 50.493 1.00 20.12 42 GLN B N 1
ATOM 1296 C CA . GLN B 1 43 ? 41.448 17.799 51.146 1.00 19.73 42 GLN B CA 1
ATOM 1297 C C . GLN B 1 43 ? 39.963 17.911 51.491 1.00 22.94 42 GLN B C 1
ATOM 1298 O O . GLN B 1 43 ? 39.232 16.944 51.305 1.00 20.88 42 GLN B O 1
ATOM 1304 N N . ILE B 1 44 ? 39.510 19.087 51.955 1.00 20.66 43 ILE B N 1
ATOM 1305 C CA . ILE B 1 44 ? 38.111 19.293 52.352 1.00 21.41 43 ILE B CA 1
ATOM 1306 C C . ILE B 1 44 ? 37.151 19.033 51.185 1.00 26.53 43 ILE B C 1
ATOM 1307 O O . ILE B 1 44 ? 36.134 18.362 51.370 1.00 27.32 43 ILE B O 1
ATOM 1312 N N . TYR B 1 45 ? 37.462 19.548 49.998 1.00 22.85 44 TYR B N 1
ATOM 1313 C CA . TYR B 1 45 ? 36.504 19.429 48.903 1.00 24.37 44 TYR B CA 1
ATOM 1314 C C . TYR B 1 45 ? 36.579 18.080 48.178 1.00 28.12 44 TYR B C 1
ATOM 1315 O O . TYR B 1 45 ? 35.589 17.694 47.553 1.00 28.30 44 TYR B O 1
ATOM 1324 N N . LYS B 1 46 ? 37.644 17.303 48.386 1.00 23.64 45 LYS B N 1
ATOM 1325 C CA . LYS B 1 46 ? 37.685 15.934 47.853 1.00 25.39 45 LYS B CA 1
ATOM 1326 C C . LYS B 1 46 ? 36.869 14.987 48.770 1.00 30.07 45 LYS B C 1
ATOM 1327 O O . LYS B 1 46 ? 36.248 14.055 48.270 1.00 30.95 45 LYS B O 1
ATOM 1333 N N . ASN B 1 47 ? 36.882 15.232 50.108 1.00 26.33 46 ASN B N 1
ATOM 1334 C CA A ASN B 1 47 ? 36.143 14.448 51.118 0.50 26.11 46 ASN B CA 1
ATOM 1335 C CA B ASN B 1 47 ? 36.158 14.436 51.109 0.50 26.20 46 ASN B CA 1
ATOM 1336 C C . ASN B 1 47 ? 35.802 15.350 52.288 1.00 28.85 46 ASN B C 1
ATOM 1337 O O . ASN B 1 47 ? 36.683 15.694 53.088 1.00 26.11 46 ASN B O 1
ATOM 1346 N N . LEU B 1 48 ? 34.527 15.766 52.369 1.00 26.51 47 LEU B N 1
ATOM 1347 C CA A LEU B 1 48 ? 34.067 16.688 53.410 0.60 25.17 47 LEU B CA 1
ATOM 1348 C CA B LEU B 1 48 ? 34.037 16.676 53.401 0.40 25.48 47 LEU B CA 1
ATOM 1349 C C . LEU B 1 48 ? 34.147 16.070 54.805 1.00 27.18 47 LEU B C 1
ATOM 1350 O O . LEU B 1 48 ? 33.550 15.027 55.057 1.00 26.85 47 LEU B O 1
ATOM 1359 N N . PRO B 1 49 ? 34.881 16.708 55.754 1.00 22.86 48 PRO B N 1
ATOM 1360 C CA . PRO B 1 49 ? 34.896 16.162 57.119 1.00 20.86 48 PRO B CA 1
ATOM 1361 C C . PRO B 1 49 ? 33.630 16.652 57.835 1.00 23.56 48 PRO B C 1
ATOM 1362 O O . PRO B 1 49 ? 32.908 17.482 57.279 1.00 22.91 48 PRO B O 1
ATOM 1366 N N . ASP B 1 50 ? 33.363 16.180 59.041 1.00 19.60 49 ASP B N 1
ATOM 1367 C CA . ASP B 1 50 ? 32.197 16.638 59.803 1.00 18.99 49 ASP B CA 1
ATOM 1368 C C . ASP B 1 50 ? 32.507 17.921 60.572 1.00 21.40 49 ASP B C 1
ATOM 1369 O O . ASP B 1 50 ? 31.587 18.659 60.941 1.00 20.37 49 ASP B O 1
ATOM 1374 N N . ALA B 1 51 ? 33.789 18.184 60.820 1.00 18.03 50 ALA B N 1
ATOM 1375 C CA . ALA B 1 51 ? 34.242 19.408 61.492 1.00 17.38 50 ALA B CA 1
ATOM 1376 C C . ALA B 1 51 ? 35.713 19.669 61.228 1.00 19.03 50 ALA B C 1
ATOM 1377 O O . ALA B 1 51 ? 36.459 18.748 60.898 1.00 18.38 50 ALA B O 1
ATOM 1379 N N . LEU B 1 52 ? 36.107 20.947 61.376 1.00 15.28 51 LEU B N 1
ATOM 1380 C CA A LEU B 1 52 ? 37.465 21.416 61.209 0.50 15.30 51 LEU B CA 1
ATOM 1381 C CA B LEU B 1 52 ? 37.488 21.420 61.239 0.50 15.15 51 LEU B CA 1
ATOM 1382 C C . LEU B 1 52 ? 37.999 21.935 62.549 1.00 18.82 51 LEU B C 1
ATOM 1383 O O . LEU B 1 52 ? 37.276 22.660 63.243 1.00 18.64 51 LEU B O 1
ATOM 1392 N N . ILE B 1 53 ? 39.239 21.580 62.894 1.00 15.64 52 ILE B N 1
ATOM 1393 C CA . ILE B 1 53 ? 39.984 22.056 64.077 1.00 14.84 52 ILE B CA 1
ATOM 1394 C C . ILE B 1 53 ? 41.187 22.732 63.441 1.00 18.69 52 ILE B C 1
ATOM 1395 O O . ILE B 1 53 ? 41.997 22.049 62.809 1.00 17.99 52 ILE B O 1
ATOM 1400 N N . CYS B 1 54 ? 41.274 24.072 63.550 1.00 15.10 53 CYS B N 1
ATOM 1401 C CA A CYS B 1 54 ? 42.285 24.831 62.850 0.60 14.41 53 CYS B CA 1
ATOM 1402 C CA B CYS B 1 54 ? 42.295 24.860 62.842 0.40 15.30 53 CYS B CA 1
ATOM 1403 C C . CYS B 1 54 ? 43.110 25.723 63.771 1.00 16.77 53 CYS B C 1
ATOM 1404 O O . CYS B 1 54 ? 42.550 26.511 64.527 1.00 15.01 53 CYS B O 1
ATOM 1409 N N . ASP B 1 55 ? 44.434 25.678 63.618 1.00 13.03 54 ASP B N 1
ATOM 1410 C CA . ASP B 1 55 ? 45.318 26.556 64.360 1.00 12.61 54 ASP B CA 1
ATOM 1411 C C . ASP B 1 55 ? 45.189 27.928 63.693 1.00 15.02 54 ASP B C 1
ATOM 1412 O O . ASP B 1 55 ? 45.109 28.003 62.458 1.00 13.89 54 ASP B O 1
ATOM 1417 N N . VAL B 1 56 ? 45.148 29.001 64.488 1.00 13.70 55 VAL B N 1
ATOM 1418 C CA . VAL B 1 56 ? 45.114 30.371 63.920 1.00 14.01 55 VAL B CA 1
ATOM 1419 C C . VAL B 1 56 ? 46.404 30.597 63.095 1.00 17.14 55 VAL B C 1
ATOM 1420 O O . VAL B 1 56 ? 46.364 31.324 62.114 1.00 17.92 55 VAL B O 1
ATOM 1424 N N . LEU B 1 57 ? 47.523 29.969 63.491 1.00 13.74 56 LEU B N 1
ATOM 1425 C CA . LEU B 1 57 ? 48.807 30.074 62.785 1.00 14.56 56 LEU B CA 1
ATOM 1426 C C . LEU B 1 57 ? 49.001 28.902 61.869 1.00 19.48 56 LEU B C 1
ATOM 1427 O O . LEU B 1 57 ? 48.931 27.751 62.319 1.00 18.54 56 LEU B O 1
ATOM 1432 N N . LEU B 1 58 ? 49.260 29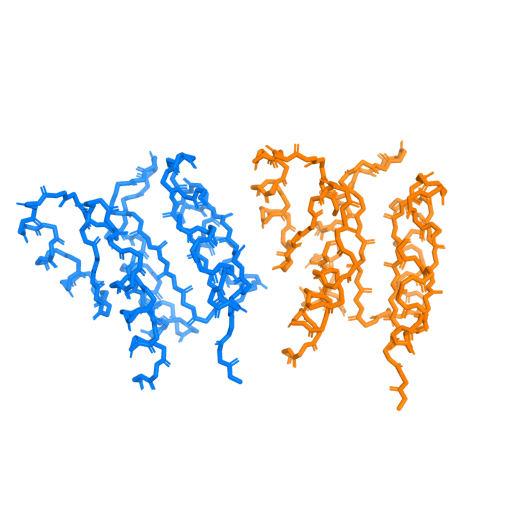.190 60.585 1.00 15.07 57 LEU B N 1
ATOM 1433 C CA . LEU B 1 58 ? 49.516 28.180 59.542 1.00 13.67 57 LEU B CA 1
ATOM 1434 C C . LEU B 1 58 ? 50.612 28.726 58.630 1.00 16.79 57 LEU B C 1
ATOM 1435 O O . LEU B 1 58 ? 50.740 29.943 58.561 1.00 16.73 57 LEU B O 1
ATOM 1440 N N . PRO B 1 59 ? 51.434 27.872 57.978 1.00 13.87 58 PRO B N 1
ATOM 1441 C CA . PRO B 1 59 ? 52.616 28.381 57.240 1.00 14.25 58 PRO B CA 1
ATOM 1442 C C . PRO B 1 59 ? 52.340 29.268 56.022 1.00 18.45 58 PRO B C 1
ATOM 1443 O O . PRO B 1 59 ? 53.180 30.118 55.716 1.00 18.89 58 PRO B O 1
ATOM 1447 N N . GLY B 1 60 ? 51.212 29.070 55.334 1.00 15.79 59 GLY B N 1
ATOM 1448 C CA . GLY B 1 60 ? 50.814 29.896 54.189 1.00 15.13 59 GLY B CA 1
ATOM 1449 C C . GLY B 1 60 ? 49.691 30.820 54.642 1.00 17.30 59 GLY B C 1
ATOM 1450 O O . GLY B 1 60 ? 49.866 31.589 55.587 1.00 16.49 59 GLY B O 1
ATOM 1451 N N . ILE B 1 61 ? 48.495 30.710 54.041 1.00 13.76 60 ILE B N 1
ATOM 1452 C CA . ILE B 1 61 ? 47.327 31.449 54.537 1.00 13.01 60 ILE B CA 1
ATOM 1453 C C . ILE B 1 61 ? 47.136 31.037 55.997 1.00 15.05 60 ILE B C 1
ATOM 1454 O O . ILE B 1 61 ? 47.404 29.882 56.339 1.00 15.95 60 ILE B O 1
ATOM 1459 N N . ASP B 1 62 ? 46.718 31.957 56.858 1.00 12.85 61 ASP B N 1
ATOM 1460 C CA . ASP B 1 62 ? 46.580 31.601 58.271 1.00 12.09 61 ASP B CA 1
ATOM 1461 C C . ASP B 1 62 ? 45.191 30.969 58.545 1.00 15.68 61 ASP B C 1
ATOM 1462 O O . ASP B 1 62 ? 44.387 30.779 57.616 1.00 15.28 61 ASP B O 1
ATOM 1467 N N . GLY B 1 63 ? 44.959 30.577 59.788 1.00 13.42 62 GLY B N 1
ATOM 1468 C CA . GLY B 1 63 ? 43.696 29.951 60.179 1.00 13.23 62 GLY B CA 1
ATOM 1469 C C . GLY B 1 63 ? 42.483 30.840 59.975 1.00 15.74 62 GLY B C 1
ATOM 1470 O O . GLY B 1 63 ? 41.401 30.331 59.666 1.00 14.26 62 GLY B O 1
ATOM 1471 N N . TYR B 1 64 ? 42.644 32.174 60.171 1.00 12.30 63 TYR B N 1
ATOM 1472 C CA . TYR B 1 64 ? 41.538 33.136 59.943 1.00 12.83 63 TYR B CA 1
ATOM 1473 C C . TYR B 1 64 ? 41.129 33.138 58.472 1.00 15.49 63 TYR B C 1
ATOM 1474 O O . TYR B 1 64 ? 39.939 33.114 58.165 1.00 14.27 63 TYR B O 1
ATOM 1483 N N . THR B 1 65 ? 42.114 33.173 57.559 1.00 13.56 64 THR B N 1
ATOM 1484 C CA . THR B 1 65 ? 41.839 33.145 56.114 1.00 13.55 64 THR B CA 1
ATOM 1485 C C . THR B 1 65 ? 41.210 31.812 55.736 1.00 16.82 64 THR B C 1
ATOM 1486 O O . THR B 1 65 ? 40.289 31.784 54.926 1.00 15.96 64 THR B O 1
ATOM 1490 N N . LEU B 1 66 ? 41.732 30.708 56.273 1.00 13.62 65 LEU B N 1
ATOM 1491 C CA . LEU B 1 66 ? 41.192 29.375 55.959 1.00 13.78 65 LEU B CA 1
ATOM 1492 C C . LEU B 1 66 ? 39.725 29.296 56.382 1.00 16.52 65 LEU B C 1
ATOM 1493 O O . LEU B 1 66 ? 38.884 28.876 55.586 1.00 16.20 65 LEU B O 1
ATOM 1498 N N . CYS B 1 67 ? 39.417 29.741 57.610 1.00 13.65 66 CYS B N 1
ATOM 1499 C CA . CYS B 1 67 ? 38.061 29.736 58.156 1.00 14.14 66 CYS B CA 1
ATOM 1500 C C . CYS B 1 67 ? 37.111 30.565 57.261 1.00 17.44 66 CYS B C 1
ATOM 1501 O O . CYS B 1 67 ? 36.041 30.087 56.870 1.00 17.29 66 CYS B O 1
ATOM 1504 N N . LYS B 1 68 ? 37.563 31.760 56.861 1.00 15.10 67 LYS B N 1
ATOM 1505 C CA . LYS B 1 68 ? 36.800 32.662 55.987 1.00 16.51 67 LYS B CA 1
ATOM 1506 C C . LYS B 1 68 ? 36.504 31.996 54.628 1.00 20.18 67 LYS B C 1
ATOM 1507 O O . LYS B 1 68 ? 35.365 32.050 54.155 1.00 21.38 67 LYS B O 1
ATOM 1513 N N . ARG B 1 69 ? 37.510 31.332 54.029 1.00 16.08 68 ARG B N 1
ATOM 1514 C CA . ARG B 1 69 ? 37.363 30.662 52.737 1.00 16.70 68 ARG B CA 1
ATOM 1515 C C . ARG B 1 69 ? 36.423 29.467 52.817 1.00 20.46 68 ARG B C 1
ATOM 1516 O O . ARG B 1 69 ? 35.616 29.257 51.903 1.00 19.95 68 ARG B O 1
ATOM 1524 N N . VAL B 1 70 ? 36.511 28.695 53.909 1.00 16.22 69 VAL B N 1
ATOM 1525 C CA . VAL B 1 70 ? 35.610 27.550 54.114 1.00 16.12 69 VAL B CA 1
ATOM 1526 C C . VAL B 1 70 ? 34.155 28.079 54.197 1.00 21.21 69 VAL B C 1
ATOM 1527 O O . VAL B 1 70 ? 33.259 27.525 53.553 1.00 22.38 69 VAL B O 1
ATOM 1531 N N . ARG B 1 71 ? 33.946 29.191 54.923 1.00 18.40 70 ARG B N 1
ATOM 1532 C CA . ARG B 1 71 ? 32.631 29.840 55.066 1.00 19.68 70 ARG B CA 1
ATOM 1533 C C . ARG B 1 71 ? 32.060 30.395 53.753 1.00 26.96 70 ARG B C 1
ATOM 1534 O O . ARG B 1 71 ? 30.840 30.524 53.641 1.00 28.40 70 ARG B O 1
ATOM 1542 N N . GLN B 1 72 ? 32.918 30.697 52.759 1.00 24.71 71 GLN B N 1
ATOM 1543 C CA . GLN B 1 72 ? 32.489 31.229 51.459 1.00 26.30 71 GLN B CA 1
ATOM 1544 C C . GLN B 1 72 ? 32.021 30.128 50.517 1.00 32.67 71 GLN B C 1
ATOM 1545 O O . GLN B 1 72 ? 31.265 30.433 49.593 1.00 35.15 71 GLN B O 1
ATOM 1551 N N . HIS B 1 73 ? 32.487 28.874 50.711 1.00 28.21 72 HIS B N 1
ATOM 1552 C CA A HIS B 1 73 ? 32.099 27.741 49.868 0.50 28.83 72 HIS B CA 1
ATOM 1553 C CA B HIS B 1 73 ? 32.085 27.767 49.842 0.50 28.69 72 HIS B CA 1
ATOM 1554 C C . HIS B 1 73 ? 30.676 27.280 50.216 1.00 31.90 72 HIS B C 1
ATOM 1555 O O . HIS B 1 73 ? 30.431 26.922 51.376 1.00 29.71 72 HIS B O 1
ATOM 1568 N N . PRO B 1 74 ? 29.727 27.226 49.239 1.00 30.16 73 PRO B N 1
ATOM 1569 C CA . PRO B 1 74 ? 28.362 26.757 49.561 1.00 31.02 73 PRO B CA 1
ATOM 1570 C C . PRO B 1 74 ? 28.291 25.403 50.288 1.00 34.64 73 PRO B C 1
ATOM 1571 O O . PRO B 1 74 ? 27.477 25.267 51.199 1.00 34.22 73 PRO B O 1
ATOM 1575 N N . LEU B 1 75 ? 29.158 24.428 49.931 1.00 31.45 74 LEU B N 1
ATOM 1576 C CA . LEU B 1 75 ? 29.157 23.101 50.556 1.00 32.26 74 LEU B CA 1
ATOM 1577 C C . LEU B 1 75 ? 29.641 23.086 52.006 1.00 31.85 74 LEU B C 1
ATOM 1578 O O . LEU B 1 75 ? 29.322 22.140 52.726 1.00 30.45 74 LEU B O 1
ATOM 1583 N N . THR B 1 76 ? 30.395 24.116 52.447 1.00 26.28 75 THR B N 1
ATOM 1584 C CA . THR B 1 76 ? 30.927 24.146 53.815 1.00 24.17 75 THR B CA 1
ATOM 1585 C C . THR B 1 76 ? 30.514 25.402 54.576 1.00 27.33 75 THR B C 1
ATOM 1586 O O . THR B 1 76 ? 31.104 25.711 55.613 1.00 24.97 75 THR B O 1
ATOM 1590 N N . LYS B 1 77 ? 29.488 26.112 54.076 1.00 26.25 76 LYS B N 1
ATOM 1591 C CA . LYS B 1 77 ? 28.929 27.336 54.654 1.00 26.73 76 LYS B CA 1
ATOM 1592 C C . LYS B 1 77 ? 28.708 27.218 56.172 1.00 28.51 76 LYS B C 1
ATOM 1593 O O . LYS B 1 77 ? 28.985 28.170 56.896 1.00 27.93 76 LYS B O 1
ATOM 1599 N N . THR B 1 78 ? 28.173 26.074 56.651 1.00 24.69 77 THR B N 1
ATOM 1600 C CA . THR B 1 78 ? 27.907 25.893 58.083 1.00 23.81 77 THR B CA 1
ATOM 1601 C C . THR B 1 78 ? 28.715 24.724 58.666 1.00 26.49 77 THR B C 1
ATOM 1602 O O . THR B 1 78 ? 28.344 24.166 59.705 1.00 25.97 77 THR B O 1
ATOM 1606 N N . LEU B 1 79 ? 29.822 24.358 58.006 1.00 22.32 78 LEU B N 1
ATOM 1607 C CA . LEU B 1 79 ? 30.686 23.316 58.538 1.00 21.42 78 LEU B CA 1
ATOM 1608 C C . LEU B 1 79 ? 31.202 23.750 59.923 1.00 22.93 78 LEU B C 1
ATOM 1609 O O . LEU B 1 79 ? 31.725 24.862 60.020 1.00 21.64 78 LEU B O 1
ATOM 1614 N N . PRO B 1 80 ? 31.046 22.930 60.990 1.00 19.32 79 PRO B N 1
ATOM 1615 C CA . PRO B 1 80 ? 31.567 23.331 62.311 1.00 17.83 79 PRO B CA 1
ATOM 1616 C C . PRO B 1 80 ? 33.070 23.552 62.292 1.00 19.54 79 PRO B C 1
ATOM 1617 O O . PRO B 1 80 ? 33.810 22.733 61.761 1.00 18.46 79 PRO B O 1
ATOM 1621 N N . ILE B 1 81 ? 33.526 24.685 62.851 1.00 15.80 80 ILE B N 1
ATOM 1622 C CA . ILE B 1 81 ? 34.953 25.022 62.897 1.00 14.36 80 ILE B CA 1
ATOM 1623 C C . ILE B 1 81 ? 35.330 25.403 64.323 1.00 18.14 80 ILE B C 1
ATOM 1624 O O . ILE B 1 81 ? 34.666 26.240 64.939 1.00 18.53 80 ILE B O 1
ATOM 1629 N N . LEU B 1 82 ? 36.394 24.795 64.827 1.00 14.71 81 LEU B N 1
ATOM 1630 C CA . LEU B 1 82 ? 36.966 25.094 66.140 1.00 14.55 81 LEU B CA 1
ATOM 1631 C C . LEU B 1 82 ? 38.358 25.685 65.914 1.00 16.63 81 LEU B C 1
ATOM 1632 O O . LEU B 1 82 ? 39.206 25.021 65.314 1.00 15.79 81 LEU B O 1
ATOM 1650 N N . LEU B 1 84 ? 42.096 27.058 67.182 1.00 13.89 83 LEU B N 1
ATOM 1651 C CA . LEU B 1 84 ? 43.051 26.832 68.285 1.00 13.26 83 LEU B CA 1
ATOM 1652 C C . LEU B 1 84 ? 43.803 28.112 68.532 1.00 17.21 83 LEU B C 1
ATOM 1653 O O . LEU B 1 84 ? 44.427 28.640 67.601 1.00 15.87 83 LEU B O 1
ATOM 1658 N N . THR B 1 85 ? 43.748 28.643 69.756 1.00 14.75 84 THR B N 1
ATOM 1659 C CA . THR B 1 85 ? 44.422 29.927 70.003 1.00 13.41 84 THR B CA 1
ATOM 1660 C C . THR B 1 85 ? 45.480 29.796 71.085 1.00 16.21 84 THR B C 1
ATOM 1661 O O . THR B 1 85 ? 45.507 28.787 71.802 1.00 15.93 84 THR B O 1
ATOM 1665 N N . ALA B 1 86 ? 46.334 30.838 71.227 1.00 14.77 85 ALA B N 1
ATOM 1666 C CA . ALA B 1 86 ? 47.324 30.902 72.307 1.00 15.66 85 ALA B CA 1
ATOM 1667 C C . ALA B 1 86 ? 46.593 31.145 73.642 1.00 19.23 85 ALA B C 1
ATOM 1668 O O . ALA B 1 86 ? 45.463 31.636 73.655 1.00 18.57 85 ALA B O 1
ATOM 1670 N N . GLN B 1 87 ? 47.237 30.823 74.753 1.00 16.50 86 GLN B N 1
ATOM 1671 C CA . GLN B 1 87 ? 46.684 31.041 76.087 1.00 16.13 86 GLN B CA 1
ATOM 1672 C C . GLN B 1 87 ? 46.390 32.528 76.323 1.00 21.27 86 GLN B C 1
ATOM 1673 O O . GLN B 1 87 ? 47.252 33.362 76.037 1.00 20.42 86 GLN B O 1
ATOM 1679 N N . GLY B 1 88 ? 45.177 32.823 76.820 1.00 20.48 87 GLY B N 1
ATOM 1680 C CA . GLY B 1 88 ? 44.715 34.168 77.168 1.00 21.16 87 GLY B CA 1
ATOM 1681 C C . GLY B 1 88 ? 44.694 35.174 76.027 1.00 23.21 87 GLY B C 1
ATOM 1682 O O . GLY B 1 88 ? 44.637 36.384 76.268 1.00 23.26 87 GLY B O 1
ATOM 1683 N N . ASP B 1 89 ? 44.677 34.687 74.776 1.00 18.54 88 ASP B N 1
ATOM 1684 C CA . ASP B 1 89 ? 44.711 35.554 73.601 1.00 16.96 88 ASP B CA 1
ATOM 1685 C C . ASP B 1 89 ? 43.293 35.993 73.198 1.00 19.48 88 ASP B C 1
ATOM 1686 O O . ASP B 1 89 ? 42.609 35.307 72.435 1.00 18.07 88 ASP B O 1
ATOM 1691 N N . ILE B 1 90 ? 42.869 37.151 73.711 1.00 17.29 89 ILE B N 1
ATOM 1692 C CA . ILE B 1 90 ? 41.533 37.706 73.440 1.00 16.51 89 ILE B CA 1
ATOM 1693 C C . ILE B 1 90 ? 41.418 38.143 71.977 1.00 20.91 89 ILE B C 1
ATOM 1694 O O . ILE B 1 90 ? 40.391 37.878 71.348 1.00 21.65 89 ILE B O 1
ATOM 1699 N N . SER B 1 91 ? 42.455 38.805 71.423 1.00 17.34 90 SER B N 1
ATOM 1700 C CA A SER B 1 91 ? 42.383 39.264 70.034 0.50 16.71 90 SER B CA 1
ATOM 1701 C CA B SER B 1 91 ? 42.431 39.254 70.025 0.50 16.62 90 SER B CA 1
ATOM 1702 C C . SER B 1 91 ? 42.202 38.071 69.082 1.00 19.31 90 SER B C 1
ATOM 1703 O O . SER B 1 91 ? 41.432 38.179 68.129 1.00 18.46 90 SER B O 1
ATOM 1708 N N . ALA B 1 92 ? 42.845 36.922 69.367 1.00 15.72 91 ALA B N 1
ATOM 1709 C CA . ALA B 1 92 ? 42.690 35.726 68.530 1.00 14.98 91 ALA B CA 1
ATOM 1710 C C . ALA B 1 92 ? 41.250 35.172 68.578 1.00 18.40 91 ALA B C 1
ATOM 1711 O O . ALA B 1 92 ? 40.700 34.821 67.536 1.00 18.15 91 ALA B O 1
ATOM 1713 N N . LYS B 1 93 ? 40.642 35.100 69.776 1.00 16.28 92 LYS B N 1
ATOM 1714 C CA A LYS B 1 93 ? 39.288 34.551 69.806 0.50 15.82 92 LYS B CA 1
ATOM 1715 C CA B LYS B 1 93 ? 39.255 34.705 70.025 0.50 16.17 92 LYS B CA 1
ATOM 1716 C C . LYS B 1 93 ? 38.310 35.515 69.116 1.00 19.07 92 LYS B C 1
ATOM 1717 O O . LYS B 1 93 ? 37.487 34.985 68.361 1.00 17.80 92 LYS B O 1
ATOM 1728 N N . ILE B 1 94 ? 38.469 36.867 69.230 1.00 15.34 93 ILE B N 1
ATOM 1729 C CA A ILE B 1 94 ? 37.663 37.865 68.502 0.50 15.35 93 ILE B CA 1
ATOM 1730 C CA B ILE B 1 94 ? 37.652 37.848 68.492 0.50 15.14 93 ILE B CA 1
ATOM 1731 C C . ILE B 1 94 ? 37.829 37.645 66.985 1.00 18.67 93 ILE B C 1
ATOM 1732 O O . ILE B 1 94 ? 36.834 37.518 66.276 1.00 17.72 93 ILE B O 1
ATOM 1741 N N . ALA B 1 95 ? 39.082 37.602 66.503 1.00 16.54 94 ALA B N 1
ATOM 1742 C CA . ALA B 1 95 ? 39.388 37.408 65.071 1.00 15.37 94 ALA B CA 1
ATOM 1743 C C . ALA B 1 95 ? 38.836 36.059 64.569 1.00 16.83 94 ALA B C 1
ATOM 1744 O O . ALA B 1 95 ? 38.380 35.974 63.431 1.00 15.77 94 ALA B O 1
ATOM 1746 N N . GLY B 1 96 ? 38.855 35.031 65.418 1.00 15.15 95 GLY B N 1
ATOM 1747 C CA . GLY B 1 96 ? 38.301 33.729 65.052 1.00 14.67 95 GLY B CA 1
ATOM 1748 C C . GLY B 1 96 ? 36.800 33.811 64.808 1.00 16.17 95 GLY B C 1
ATOM 1749 O O . GLY B 1 96 ? 36.302 33.298 63.802 1.00 15.11 95 GLY B O 1
ATOM 1750 N N . PHE B 1 97 ? 36.071 34.534 65.682 1.00 13.14 96 PHE B N 1
ATOM 1751 C CA . PHE B 1 97 ? 34.627 34.676 65.498 1.00 1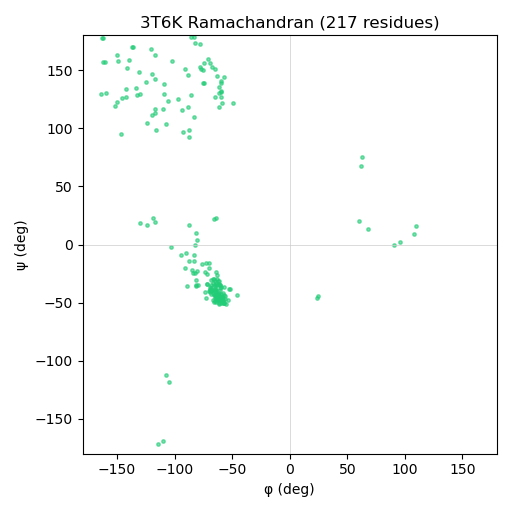3.48 96 PHE B CA 1
ATOM 1752 C C . PHE B 1 97 ? 34.318 35.582 64.311 1.00 17.63 96 PHE B C 1
ATOM 1753 O O . PHE B 1 97 ? 33.367 35.295 63.575 1.00 18.10 96 PHE B O 1
ATOM 1761 N N . GLU B 1 98 ? 35.163 36.607 64.053 1.00 15.50 97 GLU B N 1
ATOM 1762 C CA . GLU B 1 98 ? 34.980 37.452 62.849 1.00 15.69 97 GLU B CA 1
ATOM 1763 C C . GLU B 1 98 ? 35.162 36.622 61.572 1.00 18.85 97 GLU B C 1
ATOM 1764 O O . GLU B 1 98 ? 34.492 36.887 60.582 1.00 18.54 97 GLU B O 1
ATOM 1770 N N . ALA B 1 99 ? 36.041 35.604 61.601 1.00 15.88 98 ALA B N 1
ATOM 1771 C CA . ALA B 1 99 ? 36.280 34.747 60.428 1.00 15.50 98 ALA B CA 1
ATOM 1772 C C . ALA B 1 99 ? 35.132 33.740 60.208 1.00 21.07 98 ALA B C 1
ATOM 1773 O O . ALA B 1 99 ? 35.042 33.158 59.132 1.00 22.52 98 ALA B O 1
ATOM 1775 N N . GLY B 1 100 ? 34.293 33.522 61.226 1.00 18.34 99 GLY B N 1
ATOM 1776 C CA . GLY B 1 100 ? 33.142 32.622 61.153 1.00 17.88 99 GLY B CA 1
ATOM 1777 C C . GLY B 1 100 ? 33.258 31.342 61.963 1.00 19.13 99 GLY B C 1
ATOM 1778 O O . GLY B 1 100 ? 32.464 30.420 61.764 1.00 17.63 99 GLY B O 1
ATOM 1779 N N . ALA B 1 101 ? 34.204 31.267 62.912 1.00 15.37 100 ALA B N 1
ATOM 1780 C CA . ALA B 1 101 ? 34.342 30.037 63.710 1.00 14.57 100 ALA B CA 1
ATOM 1781 C C . ALA B 1 101 ? 33.143 29.812 64.635 1.00 17.69 100 ALA B C 1
ATOM 1782 O O . ALA B 1 101 ? 32.503 30.781 65.054 1.00 17.44 100 ALA B O 1
ATOM 1784 N N . ASN B 1 102 ? 32.854 28.536 64.965 1.00 14.91 101 ASN B N 1
ATOM 1785 C CA . ASN B 1 102 ? 31.776 28.180 65.900 1.00 15.20 101 ASN B CA 1
ATOM 1786 C C . ASN B 1 102 ? 32.257 28.321 67.342 1.00 17.97 101 ASN B C 1
ATOM 1787 O O . ASN B 1 102 ? 31.481 28.713 68.222 1.00 17.42 101 ASN B O 1
ATOM 1792 N N . ASP B 1 103 ? 33.531 28.001 67.576 1.00 14.47 102 ASP B N 1
ATOM 1793 C CA . ASP B 1 103 ? 34.163 28.092 68.897 1.00 13.60 102 ASP B CA 1
ATOM 1794 C C . ASP B 1 103 ? 35.670 28.085 68.757 1.00 17.75 102 ASP B C 1
ATOM 1795 O O . ASP B 1 103 ? 36.204 27.999 67.648 1.00 16.36 102 ASP B O 1
ATOM 1800 N N . TYR B 1 104 ? 36.359 28.211 69.895 1.00 14.70 103 TYR B N 1
ATOM 1801 C CA . TYR B 1 104 ? 37.808 28.155 69.969 1.00 13.77 103 TYR B CA 1
ATOM 1802 C C . TYR B 1 104 ? 38.176 27.300 71.178 1.00 17.57 103 TYR B C 1
ATOM 1803 O O . TYR B 1 104 ? 37.332 27.011 72.046 1.00 16.88 103 TYR B O 1
ATOM 1812 N N . LEU B 1 105 ? 39.454 26.973 71.265 1.00 14.13 104 LEU B N 1
ATOM 1813 C CA . LEU B 1 105 ? 40.046 26.354 72.437 1.00 14.20 104 LEU B CA 1
ATOM 1814 C C . LEU B 1 105 ? 41.419 26.937 72.597 1.00 18.00 104 LEU B C 1
ATOM 1815 O O . LEU B 1 105 ? 42.184 26.945 71.622 1.00 17.27 104 LEU B O 1
ATOM 1820 N N . ALA B 1 106 ? 41.735 27.471 73.796 1.00 15.69 105 ALA B N 1
ATOM 1821 C CA . ALA B 1 106 ? 43.068 28.048 74.021 1.00 15.67 105 ALA B CA 1
ATOM 1822 C C . ALA B 1 106 ? 44.067 27.027 74.570 1.00 18.93 105 ALA B C 1
ATOM 1823 O O . ALA B 1 106 ? 43.720 26.128 75.359 1.00 16.75 105 ALA B O 1
ATOM 1825 N N . LYS B 1 107 ? 45.343 27.247 74.243 1.00 17.25 106 LYS B N 1
ATOM 1826 C CA . LYS B 1 107 ? 46.463 26.469 74.777 1.00 18.28 106 LYS B CA 1
ATOM 1827 C C . LYS B 1 107 ? 46.477 26.625 76.307 1.00 21.99 106 LYS B C 1
ATOM 1828 O O . LYS B 1 107 ? 46.101 27.708 76.782 1.00 20.62 106 LYS B O 1
ATOM 1834 N N . PRO B 1 108 ? 46.767 25.574 77.122 1.00 20.64 107 PRO B N 1
ATOM 1835 C CA . PRO B 1 108 ? 47.319 24.239 76.784 1.00 20.51 107 PRO B CA 1
ATOM 1836 C C . PRO B 1 108 ? 46.357 23.146 76.248 1.00 27.12 107 PRO B C 1
ATOM 1837 O O . PRO B 1 108 ? 46.793 21.996 76.078 1.00 28.81 107 PRO B O 1
ATOM 1841 N N . PHE B 1 109 ? 45.113 23.490 75.913 1.00 21.84 108 PHE B N 1
ATOM 1842 C CA . PHE B 1 109 ? 44.098 22.594 75.322 1.00 20.06 108 PHE B CA 1
ATOM 1843 C C . PHE B 1 109 ? 43.721 21.440 76.242 1.00 24.37 108 PHE B C 1
ATOM 1844 O O . PHE B 1 109 ? 44.125 20.307 75.999 1.00 25.95 108 PHE B O 1
ATOM 1852 N N . GLU B 1 110 ? 42.932 21.728 77.274 1.00 17.65 109 GLU B N 1
ATOM 1853 C CA A GLU B 1 110 ? 42.433 20.727 78.227 0.50 17.23 109 GLU B CA 1
ATOM 1854 C CA B GLU B 1 110 ? 42.473 20.726 78.214 0.50 17.56 109 GLU B CA 1
ATOM 1855 C C . GLU B 1 110 ? 41.666 19.628 77.478 1.00 19.55 109 GLU B C 1
ATOM 1856 O O . GLU B 1 110 ? 40.770 19.949 76.700 1.00 17.28 109 GLU B O 1
ATOM 1867 N N . PRO B 1 111 ? 42.013 18.331 77.657 1.00 17.10 110 PRO B N 1
ATOM 1868 C CA . PRO B 1 111 ? 41.323 17.279 76.877 1.00 15.94 110 PRO B CA 1
ATOM 1869 C C . PRO B 1 111 ? 39.830 17.114 77.154 1.00 17.79 110 PRO B C 1
ATOM 1870 O O . PRO B 1 111 ? 39.092 16.897 76.185 1.00 17.81 110 PRO B O 1
ATOM 1874 N N . GLN B 1 112 ? 39.360 17.181 78.412 1.00 14.89 111 GLN B N 1
ATOM 1875 C CA . GLN B 1 112 ? 37.916 17.055 78.626 1.00 14.98 111 GLN B CA 1
ATOM 1876 C C . GLN B 1 112 ? 37.224 18.277 77.932 1.00 19.56 111 GLN B C 1
ATOM 1877 O O . GLN B 1 112 ? 36.182 18.090 77.292 1.00 18.87 111 GLN B O 1
ATOM 1883 N N . GLU B 1 113 ? 37.815 19.503 78.006 1.00 17.64 112 GLU B N 1
ATOM 1884 C CA A GLU B 1 113 ? 37.290 20.709 77.307 0.50 17.60 112 GLU B CA 1
ATOM 1885 C CA B GLU B 1 113 ? 37.190 20.635 77.316 0.50 17.19 112 GLU B CA 1
ATOM 1886 C C . GLU B 1 113 ? 37.192 20.491 75.814 1.00 19.83 112 GLU B C 1
ATOM 1887 O O . GLU B 1 113 ? 36.210 20.885 75.183 1.00 20.23 112 GLU B O 1
ATOM 1898 N N . LEU B 1 114 ? 38.284 19.964 75.228 1.00 16.07 113 LEU B N 1
ATOM 1899 C CA . LEU B 1 114 ? 38.362 19.733 73.794 1.00 14.65 113 LEU B CA 1
ATOM 1900 C C . LEU B 1 114 ? 37.195 18.854 73.346 1.00 19.71 113 LEU B C 1
ATOM 1901 O O . LEU B 1 114 ? 36.489 19.213 72.416 1.00 18.80 113 LEU B O 1
ATOM 1906 N N . VAL B 1 115 ? 36.993 17.708 74.020 1.00 16.18 114 VAL B N 1
ATOM 1907 C CA . VAL B 1 115 ? 35.931 16.755 73.678 1.00 16.25 114 VAL B CA 1
ATOM 1908 C C . VAL B 1 115 ? 34.556 17.431 73.855 1.00 20.15 114 VAL B C 1
ATOM 1909 O O . VAL B 1 115 ? 33.707 17.304 72.967 1.00 19.76 114 VAL B O 1
ATOM 1913 N N . TYR B 1 116 ? 34.373 18.180 74.956 1.00 17.19 115 TYR B N 1
ATOM 1914 C CA . TYR B 1 116 ? 33.126 18.913 75.247 1.00 18.28 115 TYR B CA 1
ATOM 1915 C C . TYR B 1 116 ? 32.814 19.904 74.128 1.00 21.86 115 TYR B C 1
ATOM 1916 O O . TYR B 1 116 ? 31.688 19.921 73.627 1.00 21.53 115 TYR B O 1
ATOM 1925 N N . ARG B 1 117 ? 33.807 20.719 73.718 1.00 19.23 116 ARG B N 1
ATOM 1926 C CA . ARG B 1 117 ? 33.581 21.737 72.679 1.00 18.73 116 ARG B CA 1
ATOM 1927 C C . ARG B 1 117 ? 33.353 21.112 71.305 1.00 22.59 116 ARG B C 1
ATOM 1928 O O . ARG B 1 117 ? 32.469 21.574 70.578 1.00 22.18 116 ARG B O 1
ATOM 1936 N N . VAL B 1 118 ? 34.090 20.029 70.964 1.00 19.64 117 VAL B N 1
ATOM 1937 C CA . VAL B 1 118 ? 33.921 19.354 69.677 1.00 19.33 117 VAL B CA 1
ATOM 1938 C C . VAL B 1 118 ? 32.507 18.734 69.603 1.00 24.28 117 VAL B C 1
ATOM 1939 O O . VAL B 1 118 ? 31.814 18.901 68.597 1.00 24.21 117 VAL B O 1
ATOM 1943 N N . LYS B 1 119 ? 32.073 18.053 70.673 1.00 20.83 118 LYS B N 1
ATOM 1944 C CA . LYS B 1 119 ? 30.727 17.505 70.753 1.00 21.93 118 LYS B CA 1
ATOM 1945 C C . LYS B 1 119 ? 29.671 18.628 70.541 1.00 26.72 118 LYS B C 1
ATOM 1946 O O . LYS B 1 119 ? 28.762 18.457 69.730 1.00 26.34 118 LYS B O 1
ATOM 1952 N N . ASN B 1 120 ? 29.832 19.777 71.226 1.00 23.37 119 ASN B N 1
ATOM 1953 C CA . ASN B 1 120 ? 28.885 20.894 71.159 1.00 24.04 119 ASN B CA 1
ATOM 1954 C C . ASN B 1 120 ? 28.779 21.495 69.748 1.00 28.84 119 ASN B C 1
ATOM 1955 O O . ASN B 1 120 ? 27.653 21.728 69.289 1.00 30.07 119 ASN B O 1
ATOM 1960 N N . ILE B 1 121 ? 29.914 21.693 69.038 1.00 21.75 120 ILE B N 1
ATOM 196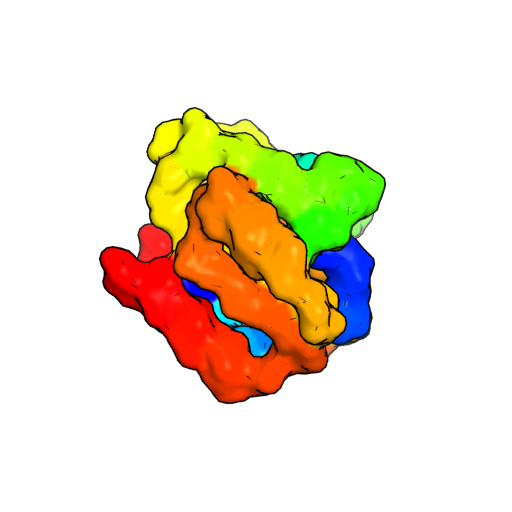1 C CA . ILE B 1 121 ? 29.866 22.284 67.685 1.00 21.49 120 ILE B CA 1
ATOM 1962 C C . ILE B 1 121 ? 29.285 21.273 66.665 1.00 26.06 120 ILE B C 1
ATOM 1963 O O . ILE B 1 121 ? 28.719 21.695 65.662 1.00 25.20 120 ILE B O 1
ATOM 1968 N N . LEU B 1 122 ? 29.402 19.959 66.929 1.00 24.59 121 LEU B N 1
ATOM 1969 C CA . LEU B 1 122 ? 28.843 18.945 66.035 1.00 26.76 121 LEU B CA 1
ATOM 1970 C C . LEU B 1 122 ? 27.344 18.660 66.292 1.00 37.23 121 LEU B C 1
ATOM 1971 O O . LEU B 1 122 ? 26.669 18.187 65.379 1.00 38.55 121 LEU B O 1
ATOM 1976 N N . ALA B 1 123 ? 26.840 18.925 67.511 1.00 37.47 122 ALA B N 1
ATOM 1977 C CA . ALA B 1 123 ? 25.460 18.629 67.938 1.00 41.05 122 ALA B CA 1
ATOM 1978 C C . ALA B 1 123 ? 24.375 19.259 67.037 1.00 49.46 122 ALA B C 1
ATOM 1979 O O . ALA B 1 123 ? 23.419 18.566 66.691 1.00 51.47 122 ALA B O 1
ATOM 1981 N N . ARG B 1 124 ? 24.531 20.546 66.654 1.00 47.14 123 ARG B N 1
ATOM 1982 C CA . ARG B 1 124 ? 23.581 21.283 65.809 1.00 85.85 123 ARG B CA 1
ATOM 1983 C C . ARG B 1 124 ? 23.451 20.663 64.416 1.00 126.10 123 ARG B C 1
ATOM 1984 O O . ARG B 1 124 ? 22.348 20.313 64.000 1.00 93.40 123 ARG B O 1
#

Sequence (240 aa):
KPHHTLLIVDDDDTVAELELVLRGAGYEVRRAASGEEEALQQIYKNLPDALLICCDVLLLPGIDGYTLCKRVRQHHPLTKTLPILLTAQGDISSAKIAGFEAGANDYLAKPFEPQELVYRVKNILARKPHTLLIVDDDDTVAELELVLRGAGYEEVRRRAASGEEALQQIYKNNLLPDALLICCDVLLPGIDGYTLCKRVRQHHPLTKTLPILLTAQGDISSAKKIIAGFEAGANDYLAKPFEEPQEELVYRVKNILAR

Solvent-accessible surface area: 11521 Å² total

Organism: Chloroflexus aurantiacus (strain ATCC 29366 / DSM 635 / J-10-fl) (NCBI:txid324602)

InterPro domains:
  IPR001789 Signal transduction response regulator, receiver domain [PF00072] (7-117)
  IPR001789 Signal transduction response regulator, receiver domain [PS50110] (5-121)
  IPR001789 Signal transduction response regulator, receiver domain [SM00448] (4-117)
  IPR011006 CheY-like superfamily [SSF52172] (2-130)
  IPR025669 AAA domain [PF13614] (137-283)
  IPR027417 P-loop containing nucleoside triphosphate hydrolase [G3DSA:3.40.50.300] (135-374)
  IPR027417 P-loop containing nucleoside triphosphate hydrolase [SSF52540] (136-377)
  IPR050625 ParA/MinD ATPase [PTHR43384] (74-373)

CATH classification: 3.40.50.2300

Secondary structure (DSSP, 8-state):
---EEEEE-S-HHHH--HHHHHHTT-EEEEESSHHHHHHHHHHS--SEEEE-S--SSS-HHHHHHHHHHSGGGTT--B--B-TT-HHHHHHHHHHT-S---BTT--HHHHHHHHHHHHH-/---EEEEE-S-HHHH--HHHHHHTT-EEEEESSHHHHHHHHHHS--SEEEE-S--SSS-HHHHHHHHHHSGGGTT--B--B-TT-HHHHHHHHHHT-S---BTT--HHHHHHHHHHHHH-

Nearest PDB structures (foldseek):
  4hnr-assembly1_A  TM=9.263E-01  e=5.109E-11  Vibrio cholerae
  3hv2-assembly1_A  TM=9.047E-01  e=9.317E-09  Pseudomonas protegens Pf-5
  3hv2-assembly1_B  TM=9.003E-01  e=3.654E-08  Pseudomonas protegens Pf-5
  2vuh-assembly1_B-2  TM=8.400E-01  e=1.906E-08  Rhodobacter capsulatus
  2vui-assembly1_B-2  TM=8.388E-01  e=5.400E-08  Rhodobacter capsulatus